Protein AF-A0A2V5PJ89-F1 (afdb_monomer_lite)

Secondary structure (DSSP, 8-state):
-HHHHHHHHHHHHHHHHHHHHHHHHHHHHHHHHHHHHHHHHHHHTHHHHHHHHHHHHHHHHHHHHHHH--HHHHHHHHHHHHHHHHHHHH----SHHHHHHHHHHHHHHHHHHHHHHHHHHHHHH-TTGGGGGGG-HHHHHHHHHHHHHHHHHHHHHHHHHHHHHHHHHHHHHHHHHHHHHHHHHHHHHHHHHHHHHHHHIIIIIHHHHHHHHHHHHHHHHHHHHHHHHHHHHHHHHHHHHHHHHHHHHHHHHHTTSPTTSHHHHHHHHHHHHHHHHHHHHHHHHHHHSPPPP------HHHHHHHHHHHHHHHHTT-

Foldseek 3Di:
DVVVVVVVVVVVVVLVVVVVVVLVVLVVVVVVVLVVLVVVVVVVLCLLVVQLVLLVLLVVLLVCCLQVVPPVSVVVNVVSVVVVVVVLVPDDDDDPQLVVLSVVLVVLVVQLVVLSVVSVVVCVVDVPPNPCLPPDPSSVSNVVSSVVSNVSSVSSSVVSVVVSVVVSVVVVVVSVVVSVVVVVVSVVVVVVSVVVVVCCCVPPVVVVVVVVVVVVVVVVVVVVLLVQLVVLVVVLVVLLVVLVVVLVVLVVVLVVDDPPDPSNVVSVVSNVVSVVVNVVSVVSNCVSDVDDDDDDDDDVVVVVVVVCVVCVVVVVVD

pLDDT: mean 82.09, std 9.62, range [45.16, 93.94]

Radius of gyration: 59.46 Å; chains: 1; bounding box: 114×45×155 Å

Sequence (318 aa):
MKFRLVAFVLAIVTMVALIAWTAHSSWQHTDELQKKLTKVQLESFGIANHLQQTLLEMNNDVLRFGVYHDINAWAHFGATRTNLDRWIDEQRLTTEKERRILDQINTNYDFYMEAAHQLQDQFRTNAQATLDLVKFDPFEKFEKQSQRILSLGFQLADAHRESMDSFLAGSKRSLNYLRVLSLTSLALLLLASGGLAAVVYRELIAPLRVKLVESQALVERQEKLASLGLLAAGVAHEIRNPLTAIKAWLFIQQKHLQPGTPEWEDADIIASEISRLERIVRDVLVFARPSEPRLVTVAVGDSLREVQTLMAPQLEKA

Structure (mmCIF, N/CA/C/O backbone):
data_AF-A0A2V5PJ89-F1
#
_entry.id   AF-A0A2V5PJ89-F1
#
loop_
_atom_site.group_PDB
_atom_site.id
_atom_site.type_symbol
_atom_site.label_atom_id
_atom_site.label_alt_id
_atom_site.label_comp_id
_atom_site.label_asym_id
_atom_site.label_entity_id
_atom_site.label_seq_id
_atom_site.pdbx_PDB_ins_code
_atom_site.Cartn_x
_atom_site.Cartn_y
_atom_site.Cartn_z
_atom_site.occupancy
_atom_site.B_iso_or_equiv
_atom_site.auth_seq_id
_atom_site.auth_comp_id
_atom_site.auth_asym_id
_atom_site.auth_atom_id
_atom_site.pdbx_PDB_model_num
ATOM 1 N N . MET A 1 1 ? -26.292 -9.154 25.077 1.00 52.78 1 MET A N 1
ATOM 2 C CA . MET A 1 1 ? -25.061 -8.321 25.096 1.00 52.78 1 MET A CA 1
ATOM 3 C C . MET A 1 1 ? -23.804 -9.037 24.588 1.00 52.78 1 MET A C 1
ATOM 5 O O . MET A 1 1 ? -23.108 -8.432 23.784 1.00 52.78 1 MET A O 1
ATOM 9 N N . LYS A 1 2 ? -23.517 -10.298 24.967 1.00 56.16 2 LYS A N 1
ATOM 10 C CA . LYS A 1 2 ? -22.297 -11.033 24.546 1.00 56.16 2 LYS A CA 1
ATOM 11 C C . LYS A 1 2 ? -22.065 -11.083 23.022 1.00 56.16 2 LYS A C 1
ATOM 13 O O . LYS A 1 2 ? -20.943 -10.884 22.578 1.00 56.16 2 LYS A O 1
ATOM 18 N N . PHE A 1 3 ? -23.125 -11.229 22.223 1.00 70.38 3 PHE A N 1
ATOM 19 C CA . PHE A 1 3 ? -23.026 -11.287 20.755 1.00 70.38 3 PHE A CA 1
ATOM 20 C C . PHE A 1 3 ? -22.530 -9.983 20.105 1.00 70.38 3 PHE A C 1
ATOM 22 O O . PHE A 1 3 ? -21.784 -10.028 19.136 1.00 70.38 3 PHE A O 1
ATOM 29 N N . ARG A 1 4 ? -22.892 -8.814 20.658 1.00 64.06 4 ARG A N 1
ATOM 30 C CA . ARG A 1 4 ? -22.469 -7.504 20.125 1.00 64.06 4 ARG A CA 1
ATOM 31 C C . ARG A 1 4 ? -20.986 -7.231 20.376 1.00 64.06 4 ARG A C 1
ATOM 33 O O . ARG A 1 4 ? -20.319 -6.689 19.507 1.00 64.06 4 ARG A O 1
ATOM 40 N N . LEU A 1 5 ? -20.476 -7.639 21.540 1.00 62.75 5 LEU A N 1
ATOM 41 C CA . LEU A 1 5 ? -19.056 -7.511 21.876 1.00 62.75 5 LEU A CA 1
ATOM 42 C C . LEU A 1 5 ? -18.203 -8.447 21.009 1.00 62.75 5 LEU A C 1
ATOM 44 O O . LEU A 1 5 ? -17.195 -8.022 20.460 1.00 62.75 5 LEU A O 1
ATOM 48 N N . VAL A 1 6 ? -18.647 -9.698 20.834 1.00 70.06 6 VAL A N 1
ATOM 49 C CA . VAL A 1 6 ? -17.982 -10.664 19.948 1.00 70.06 6 VAL A CA 1
ATOM 50 C C . VAL A 1 6 ? -17.988 -10.162 18.505 1.00 70.06 6 VAL A C 1
ATOM 52 O O . VAL A 1 6 ? -16.941 -10.170 17.874 1.00 70.06 6 VAL A O 1
ATOM 55 N N . ALA A 1 7 ? -19.116 -9.644 18.007 1.00 66.25 7 ALA A N 1
ATOM 56 C CA . ALA A 1 7 ? -19.195 -9.059 16.667 1.00 66.25 7 ALA A CA 1
ATOM 57 C C . ALA A 1 7 ? -18.257 -7.852 16.491 1.00 66.25 7 ALA A C 1
ATOM 59 O O . ALA A 1 7 ? -17.629 -7.716 15.447 1.00 66.25 7 ALA A O 1
ATOM 60 N N . PHE A 1 8 ? -18.116 -7.006 17.515 1.00 72.06 8 PHE A N 1
ATOM 61 C CA . PHE A 1 8 ? -17.215 -5.854 17.479 1.00 72.06 8 PHE A CA 1
ATOM 62 C C . PHE A 1 8 ? -15.735 -6.263 17.471 1.00 72.06 8 PHE A C 1
ATOM 64 O O . PHE A 1 8 ? -14.955 -5.755 16.671 1.00 72.06 8 PHE A O 1
ATOM 71 N N . VAL A 1 9 ? -15.347 -7.228 18.310 1.00 70.75 9 VAL A N 1
ATOM 72 C CA . VAL A 1 9 ? -13.980 -7.774 18.316 1.00 70.75 9 VAL A CA 1
ATOM 73 C C . VAL A 1 9 ? -13.676 -8.479 16.994 1.00 70.75 9 VAL A C 1
ATOM 75 O O . VAL A 1 9 ? -12.612 -8.264 16.420 1.00 70.75 9 VAL A O 1
ATOM 78 N N . LEU A 1 10 ? -14.624 -9.256 16.463 1.00 75.00 10 LEU A N 1
ATOM 79 C CA . LEU A 1 10 ? -14.492 -9.905 15.159 1.00 75.00 10 LEU A CA 1
ATOM 80 C C . LEU A 1 10 ? -14.335 -8.869 14.034 1.00 75.00 10 LEU A C 1
ATOM 82 O O . LEU A 1 10 ? -13.516 -9.068 13.141 1.00 75.00 10 LEU A O 1
ATOM 86 N N . ALA A 1 11 ? -15.059 -7.746 14.097 1.00 73.94 11 ALA A N 1
ATOM 87 C CA . ALA A 1 11 ? -14.939 -6.642 13.144 1.00 73.94 11 ALA A CA 1
ATOM 88 C C . ALA A 1 11 ? -13.553 -5.977 13.194 1.00 73.94 11 ALA A C 1
ATOM 90 O O . ALA A 1 11 ? -12.967 -5.695 12.153 1.00 73.94 11 ALA A O 1
ATOM 91 N N . ILE A 1 12 ? -12.979 -5.784 14.386 1.00 74.31 12 ILE A N 1
ATOM 92 C CA . ILE A 1 12 ? -11.619 -5.242 14.523 1.00 74.31 12 ILE A CA 1
ATOM 93 C C . ILE A 1 12 ? -10.584 -6.233 13.985 1.00 74.31 12 ILE A C 1
ATOM 95 O O . ILE A 1 12 ? -9.709 -5.843 13.218 1.00 74.31 12 ILE A O 1
ATOM 99 N N . VAL A 1 13 ? -10.685 -7.516 14.343 1.00 76.62 13 VAL A N 1
ATOM 100 C CA . VAL A 1 13 ? -9.741 -8.549 13.882 1.00 76.62 13 VAL A CA 1
ATOM 101 C C . VAL A 1 13 ? -9.804 -8.713 12.365 1.00 76.62 13 VAL A C 1
ATOM 103 O O . VAL A 1 13 ? -8.765 -8.767 11.712 1.00 76.62 13 VAL A O 1
ATOM 106 N N . THR A 1 14 ? -11.007 -8.736 11.787 1.00 76.94 14 THR A N 1
ATOM 107 C CA . THR A 1 14 ? -11.183 -8.794 10.327 1.00 76.94 14 THR A CA 1
ATOM 108 C C . THR A 1 14 ? -10.656 -7.539 9.646 1.00 76.94 14 THR A C 1
ATOM 110 O O . THR A 1 14 ? -9.991 -7.661 8.622 1.00 76.94 14 THR A O 1
ATOM 113 N N . MET A 1 15 ? -10.853 -6.355 10.231 1.00 76.25 15 MET A N 1
ATOM 114 C CA . MET A 1 15 ? -10.282 -5.113 9.712 1.00 76.25 15 MET A CA 1
ATOM 115 C C . MET A 1 15 ? -8.750 -5.132 9.741 1.00 76.25 15 MET A C 1
ATOM 117 O O . MET A 1 15 ? -8.124 -4.824 8.733 1.00 76.25 15 MET A O 1
ATOM 121 N N . VAL A 1 16 ? -8.132 -5.573 10.842 1.00 76.94 16 VAL A N 1
ATOM 122 C CA . VAL A 1 16 ? -6.669 -5.726 10.949 1.00 76.94 16 VAL A CA 1
ATOM 123 C C . VAL A 1 16 ? -6.138 -6.763 9.953 1.00 76.94 16 VAL A C 1
ATOM 125 O O . VAL A 1 16 ? -5.108 -6.533 9.320 1.00 76.94 16 VAL A O 1
ATOM 128 N N . ALA A 1 17 ? -6.848 -7.875 9.753 1.00 76.50 17 ALA A N 1
ATOM 129 C CA . ALA A 1 17 ? -6.477 -8.893 8.773 1.00 76.50 17 ALA A CA 1
ATOM 130 C C . ALA A 1 17 ? -6.575 -8.371 7.328 1.00 76.50 17 ALA A C 1
ATOM 132 O O . ALA A 1 17 ? -5.661 -8.590 6.536 1.00 76.50 17 ALA A O 1
ATOM 133 N N . LEU A 1 18 ? -7.633 -7.624 6.996 1.00 79.25 18 LEU A N 1
ATOM 134 C CA . LEU A 1 18 ? -7.792 -6.941 5.705 1.00 79.25 18 LEU A CA 1
ATOM 135 C C . LEU A 1 18 ? -6.692 -5.897 5.473 1.00 79.25 18 LEU A C 1
ATOM 137 O O . LEU A 1 18 ? -6.182 -5.773 4.361 1.00 79.25 18 LEU A O 1
ATOM 141 N N . ILE A 1 19 ? -6.284 -5.181 6.520 1.00 74.94 19 ILE A N 1
ATOM 142 C CA . ILE A 1 19 ? -5.183 -4.209 6.490 1.00 74.94 19 ILE A CA 1
ATOM 143 C C . ILE A 1 19 ? -3.850 -4.898 6.196 1.00 74.94 19 ILE A C 1
ATOM 145 O O . ILE A 1 19 ? -3.118 -4.484 5.298 1.00 74.94 19 ILE A O 1
ATOM 149 N N . ALA A 1 20 ? -3.548 -5.980 6.912 1.00 74.44 20 ALA A N 1
ATOM 150 C CA . ALA A 1 20 ? -2.338 -6.759 6.682 1.00 74.44 20 ALA A CA 1
ATOM 151 C C . ALA A 1 20 ? -2.326 -7.371 5.271 1.00 74.44 20 ALA A C 1
ATOM 153 O O . ALA A 1 20 ? -1.307 -7.321 4.583 1.00 74.44 20 ALA A O 1
ATOM 154 N N . TRP A 1 21 ? -3.474 -7.876 4.810 1.00 81.69 21 TRP A N 1
ATOM 155 C CA . TRP A 1 21 ? -3.633 -8.436 3.470 1.00 81.69 21 TRP A CA 1
ATOM 156 C C . TRP A 1 21 ? -3.427 -7.385 2.380 1.00 81.69 21 TRP A C 1
ATOM 158 O O . TRP A 1 21 ? -2.671 -7.618 1.443 1.00 81.69 21 TRP A O 1
ATOM 168 N N . THR A 1 22 ? -4.074 -6.223 2.482 1.00 78.62 22 THR A N 1
ATOM 169 C CA . THR A 1 22 ? -3.958 -5.145 1.482 1.00 78.62 22 THR A CA 1
ATOM 170 C C . THR A 1 22 ? -2.547 -4.570 1.429 1.00 78.62 22 THR A C 1
ATOM 172 O O . THR A 1 22 ? -2.018 -4.367 0.336 1.00 78.62 22 THR A O 1
ATOM 175 N N . ALA A 1 23 ? -1.892 -4.394 2.579 1.00 73.69 23 ALA A N 1
ATOM 176 C CA . ALA A 1 23 ? -0.491 -3.992 2.634 1.00 73.69 23 ALA A CA 1
ATOM 177 C C . ALA A 1 23 ? 0.428 -5.029 1.964 1.00 73.69 23 ALA A C 1
ATOM 179 O O . ALA A 1 23 ? 1.283 -4.662 1.158 1.00 73.69 23 ALA A O 1
ATOM 180 N N . HIS A 1 24 ? 0.223 -6.320 2.244 1.00 77.25 24 HIS A N 1
ATOM 181 C CA . HIS A 1 24 ? 1.019 -7.399 1.658 1.00 77.25 24 HIS A CA 1
ATOM 182 C C . HIS A 1 24 ? 0.777 -7.559 0.147 1.00 77.25 24 HIS A C 1
ATOM 184 O O . HIS A 1 24 ? 1.724 -7.643 -0.632 1.00 77.25 24 HIS A O 1
ATOM 190 N N . SER A 1 25 ? -0.485 -7.532 -0.281 1.00 76.81 25 SER A N 1
ATOM 191 C CA . SER A 1 25 ? -0.892 -7.632 -1.687 1.00 76.81 25 SER A CA 1
ATOM 192 C C . SER A 1 25 ? -0.385 -6.444 -2.511 1.00 76.81 25 SER A C 1
ATOM 194 O O . SER A 1 25 ? 0.128 -6.633 -3.613 1.00 76.81 25 SER A O 1
ATOM 196 N N . SER A 1 26 ? -0.426 -5.227 -1.956 1.00 73.38 26 SER A N 1
ATOM 197 C CA . SER A 1 26 ? 0.155 -4.039 -2.591 1.00 73.38 26 SER A CA 1
ATOM 198 C C . SER A 1 26 ? 1.657 -4.206 -2.853 1.00 73.38 26 SER A C 1
ATOM 200 O O . SER A 1 26 ? 2.141 -3.855 -3.932 1.00 73.38 26 SER A O 1
ATOM 202 N N . TRP A 1 27 ? 2.402 -4.794 -1.911 1.00 72.88 27 TRP A N 1
ATOM 203 C CA . TRP A 1 27 ? 3.837 -5.047 -2.091 1.00 72.88 27 TRP A CA 1
ATOM 204 C C . TRP A 1 27 ? 4.110 -6.085 -3.183 1.00 72.88 27 TRP A C 1
ATOM 206 O O . TRP A 1 27 ? 5.013 -5.886 -3.991 1.00 72.88 27 TRP A O 1
ATOM 216 N N . GLN A 1 28 ? 3.320 -7.158 -3.253 1.00 75.00 28 GLN A N 1
ATOM 217 C CA . GLN A 1 28 ? 3.501 -8.185 -4.282 1.00 75.00 28 GLN A CA 1
ATOM 218 C C . GLN A 1 28 ? 3.190 -7.663 -5.692 1.00 75.00 28 GLN A C 1
ATOM 220 O O . GLN A 1 28 ? 3.993 -7.848 -6.605 1.00 75.00 28 GLN A O 1
ATOM 225 N N . HIS A 1 29 ? 2.070 -6.957 -5.875 1.00 72.69 29 HIS A N 1
ATOM 226 C CA . HIS A 1 29 ? 1.687 -6.443 -7.194 1.00 72.69 29 HIS A CA 1
ATOM 227 C C . HIS A 1 29 ? 2.643 -5.365 -7.716 1.00 72.69 29 HIS A C 1
ATOM 229 O O . HIS A 1 29 ? 2.915 -5.316 -8.914 1.00 72.69 29 HIS A O 1
ATOM 235 N N . THR A 1 30 ? 3.177 -4.514 -6.836 1.00 71.06 30 THR A N 1
ATOM 236 C CA . THR A 1 30 ? 4.146 -3.480 -7.233 1.00 71.06 30 THR A CA 1
ATOM 237 C C . THR A 1 30 ? 5.491 -4.074 -7.649 1.00 71.06 30 THR A C 1
ATOM 239 O O . THR A 1 30 ? 6.049 -3.638 -8.656 1.00 71.06 30 THR A O 1
ATOM 242 N N . ASP A 1 31 ? 5.981 -5.097 -6.946 1.00 70.88 31 ASP A N 1
ATOM 243 C CA . ASP A 1 31 ? 7.229 -5.783 -7.301 1.00 70.88 31 ASP A CA 1
ATOM 244 C C . ASP A 1 31 ? 7.095 -6.573 -8.614 1.00 70.88 31 ASP A C 1
ATOM 246 O O . ASP A 1 31 ? 7.980 -6.542 -9.471 1.00 70.88 31 ASP A O 1
ATOM 250 N N . GLU A 1 32 ? 5.950 -7.225 -8.828 1.00 76.75 32 GLU A N 1
ATOM 251 C CA . GLU A 1 32 ? 5.673 -7.947 -10.070 1.00 76.75 32 GLU A CA 1
ATOM 252 C C . GLU A 1 32 ? 5.551 -6.999 -11.274 1.00 76.75 32 GLU A C 1
ATOM 254 O O . GLU A 1 32 ? 6.124 -7.265 -12.334 1.00 76.75 32 GLU A O 1
ATOM 259 N N . LEU A 1 33 ? 4.859 -5.865 -11.114 1.00 74.31 33 LEU A N 1
ATOM 260 C CA . LEU A 1 33 ? 4.780 -4.825 -12.143 1.00 74.31 33 LEU A CA 1
ATOM 261 C C . LEU A 1 33 ? 6.161 -4.253 -12.457 1.00 74.31 33 LEU A C 1
ATOM 263 O O . LEU A 1 33 ? 6.506 -4.118 -13.629 1.00 74.31 33 LEU A O 1
ATOM 267 N N . GLN A 1 34 ? 6.972 -3.975 -11.433 1.00 72.88 34 GLN A N 1
ATOM 268 C CA . GLN A 1 34 ? 8.334 -3.485 -11.616 1.00 72.88 34 GLN A CA 1
ATOM 269 C C . GLN A 1 34 ? 9.190 -4.496 -12.390 1.00 72.88 34 GLN A C 1
ATOM 271 O O . GLN A 1 34 ? 9.876 -4.113 -13.335 1.00 72.88 34 GLN A O 1
ATOM 276 N N . LYS A 1 35 ? 9.102 -5.788 -12.057 1.00 75.06 35 LYS A N 1
ATOM 277 C CA . LYS A 1 35 ? 9.804 -6.860 -12.780 1.00 75.06 35 LYS A CA 1
ATOM 278 C C . LYS A 1 35 ? 9.345 -6.986 -14.232 1.00 75.06 35 LYS A C 1
ATOM 280 O O . LYS A 1 35 ? 10.187 -7.127 -15.115 1.00 75.06 35 LYS A O 1
ATOM 285 N N . LYS A 1 36 ? 8.036 -6.911 -14.499 1.00 74.19 36 LYS A N 1
ATOM 286 C CA . LYS A 1 36 ? 7.489 -6.946 -15.869 1.00 74.19 36 LYS A CA 1
ATOM 287 C C . LYS A 1 36 ? 7.946 -5.740 -16.690 1.00 74.19 36 LYS A C 1
ATOM 289 O O . LYS A 1 36 ? 8.369 -5.928 -17.825 1.00 74.19 36 LYS A O 1
ATOM 294 N N . LEU A 1 37 ? 7.940 -4.544 -16.098 1.00 71.06 37 LEU A N 1
ATOM 295 C CA . LEU A 1 37 ? 8.469 -3.324 -16.713 1.00 71.06 37 LEU A CA 1
ATOM 296 C C . LEU A 1 37 ? 9.948 -3.476 -17.075 1.00 71.06 37 LEU A C 1
ATOM 298 O O . LEU A 1 37 ? 10.307 -3.215 -18.214 1.00 71.06 37 LEU A O 1
ATOM 302 N N . THR A 1 38 ? 10.783 -3.973 -16.156 1.00 68.50 38 THR A N 1
ATOM 303 C CA . THR A 1 38 ? 12.214 -4.203 -16.421 1.00 68.50 38 THR A CA 1
ATOM 304 C C . THR A 1 38 ? 12.458 -5.299 -17.463 1.00 68.50 38 THR A C 1
ATOM 306 O O . THR A 1 38 ? 13.411 -5.210 -18.231 1.00 68.50 38 THR A O 1
ATOM 309 N N . LYS A 1 39 ? 11.597 -6.322 -17.536 1.00 68.44 39 LYS A N 1
ATOM 310 C CA . LYS A 1 39 ? 11.711 -7.391 -18.540 1.00 68.44 39 LYS A CA 1
ATOM 311 C C . LYS A 1 39 ? 11.394 -6.897 -19.955 1.00 68.44 39 LYS A C 1
ATOM 313 O O . LYS A 1 39 ? 12.198 -7.121 -20.851 1.00 68.44 39 LYS A O 1
ATOM 318 N N . VAL A 1 40 ? 10.270 -6.199 -20.143 1.00 61.06 40 VAL A N 1
ATOM 319 C CA . VAL A 1 40 ? 9.892 -5.588 -21.438 1.00 61.06 40 VAL A CA 1
ATOM 320 C C . VAL A 1 40 ? 10.970 -4.602 -21.920 1.00 61.06 40 VAL A C 1
ATOM 322 O O . VAL A 1 40 ? 11.188 -4.423 -23.113 1.00 61.06 40 VAL A O 1
ATOM 325 N N . GLN A 1 41 ? 11.714 -4.017 -20.984 1.00 56.41 41 GLN A N 1
ATOM 326 C CA . GLN A 1 41 ? 12.833 -3.114 -21.236 1.00 56.41 41 GLN A CA 1
ATOM 327 C C . GLN A 1 41 ? 14.074 -3.772 -21.857 1.00 56.41 41 GLN A C 1
ATOM 329 O O . GLN A 1 41 ? 14.762 -3.136 -22.650 1.00 56.41 41 GLN A O 1
ATOM 334 N N . LEU A 1 42 ? 14.387 -5.027 -21.501 1.00 60.16 42 LEU A N 1
ATOM 335 C CA . LEU A 1 42 ? 15.500 -5.752 -22.132 1.00 60.16 42 LEU A CA 1
ATOM 336 C C . LEU A 1 42 ? 15.208 -6.028 -23.611 1.00 60.16 42 LEU A C 1
ATOM 338 O O . LEU A 1 42 ? 16.127 -6.050 -24.424 1.00 60.16 42 LEU A O 1
ATOM 342 N N . GLU A 1 43 ? 13.934 -6.206 -23.953 1.00 58.53 43 GLU A N 1
ATOM 343 C CA . GLU A 1 43 ? 13.492 -6.451 -25.326 1.00 58.53 43 GLU A CA 1
ATOM 344 C C . GLU A 1 43 ? 13.537 -5.166 -26.178 1.00 58.53 43 GLU A C 1
ATOM 346 O O . GLU A 1 43 ? 13.884 -5.233 -27.356 1.00 58.53 43 GLU A O 1
ATOM 351 N N . SER A 1 44 ? 13.302 -3.978 -25.596 1.00 57.97 44 SER A N 1
ATOM 352 C CA . SER A 1 44 ? 13.364 -2.699 -26.333 1.00 57.97 44 SER A CA 1
ATOM 353 C C . SER A 1 44 ? 14.791 -2.250 -26.685 1.00 57.97 44 SER A C 1
ATOM 355 O O . SER A 1 44 ? 14.992 -1.512 -27.650 1.00 57.97 44 SER A O 1
ATOM 357 N N . PHE A 1 45 ? 15.806 -2.755 -25.973 1.00 64.50 45 PHE A N 1
ATOM 358 C CA . PHE A 1 45 ? 17.224 -2.528 -26.292 1.00 64.50 45 PHE A CA 1
ATOM 359 C C . PHE A 1 45 ? 17.653 -3.172 -27.625 1.00 64.50 45 PHE A C 1
ATOM 361 O O . PHE A 1 45 ? 18.727 -2.874 -28.151 1.00 64.50 45 PHE A O 1
ATOM 368 N N . GLY A 1 46 ? 16.802 -4.031 -28.200 1.00 71.25 46 GLY A N 1
ATOM 369 C CA . GLY A 1 46 ? 17.039 -4.677 -29.484 1.00 71.25 46 GLY A CA 1
ATOM 370 C C . GLY A 1 46 ? 17.126 -3.707 -30.663 1.00 71.25 46 GLY A C 1
ATOM 371 O O . GLY A 1 46 ? 17.775 -4.046 -31.643 1.00 71.25 46 GLY A O 1
ATOM 372 N N . ILE A 1 47 ? 16.547 -2.501 -30.575 1.00 78.75 47 ILE A N 1
ATOM 373 C CA . ILE A 1 47 ? 16.414 -1.606 -31.735 1.00 78.75 47 ILE A CA 1
ATOM 374 C C . ILE A 1 47 ? 17.776 -1.111 -32.234 1.00 78.75 47 ILE A C 1
ATOM 376 O O . ILE A 1 47 ? 18.164 -1.357 -33.375 1.00 78.75 47 ILE A O 1
ATOM 380 N N . ALA A 1 48 ? 18.538 -0.446 -31.368 1.00 80.50 48 ALA A N 1
ATOM 381 C CA . ALA A 1 48 ? 19.842 0.083 -31.753 1.00 80.50 48 ALA A CA 1
ATOM 382 C C . ALA A 1 48 ? 20.866 -1.030 -32.012 1.00 80.50 48 ALA A C 1
ATOM 384 O O . ALA A 1 48 ? 21.686 -0.911 -32.920 1.00 80.50 48 ALA A O 1
ATOM 385 N N . ASN A 1 49 ? 20.790 -2.128 -31.255 1.00 84.69 49 ASN A N 1
ATOM 386 C CA . ASN A 1 49 ? 21.679 -3.269 -31.444 1.00 84.69 49 ASN A CA 1
ATOM 387 C C . ASN A 1 49 ? 21.429 -3.961 -32.795 1.00 84.69 49 ASN A C 1
ATOM 389 O O . ASN A 1 49 ? 22.378 -4.294 -33.497 1.00 84.69 49 ASN A O 1
ATOM 393 N N . HIS A 1 50 ? 20.162 -4.115 -33.194 1.00 88.50 50 HIS A N 1
ATOM 394 C CA . HIS A 1 50 ? 19.797 -4.667 -34.497 1.00 88.50 50 HIS A CA 1
ATOM 395 C C . HIS A 1 50 ? 20.259 -3.763 -35.642 1.00 88.50 50 HIS A C 1
ATOM 397 O O . HIS A 1 50 ? 20.872 -4.256 -36.586 1.00 88.50 50 HIS A O 1
ATOM 403 N N . LEU A 1 51 ? 20.050 -2.446 -35.537 1.00 87.75 51 LEU A N 1
ATOM 404 C CA . LEU A 1 51 ? 20.541 -1.481 -36.525 1.00 87.75 51 LEU A CA 1
ATOM 405 C C . LEU A 1 51 ? 22.067 -1.570 -36.687 1.00 87.75 51 LEU A C 1
ATOM 407 O O . LEU A 1 51 ? 22.565 -1.677 -37.804 1.00 87.75 51 LEU A O 1
ATOM 411 N N . GLN A 1 52 ? 22.815 -1.559 -35.580 1.00 89.19 52 GLN A N 1
ATOM 412 C CA . GLN A 1 52 ? 24.278 -1.641 -35.601 1.00 89.19 52 GLN A CA 1
ATOM 413 C C . GLN A 1 52 ? 24.772 -2.961 -36.191 1.00 89.19 52 GLN A C 1
ATOM 415 O O . GLN A 1 52 ? 25.662 -2.954 -37.039 1.00 89.19 52 GLN A O 1
ATOM 420 N N . GLN A 1 53 ? 24.186 -4.085 -35.773 1.00 91.75 53 GLN A N 1
ATOM 421 C CA . GLN A 1 53 ? 24.548 -5.399 -36.291 1.00 91.75 53 GLN A CA 1
ATOM 422 C C . GLN A 1 53 ? 24.280 -5.485 -37.798 1.00 91.75 53 GLN A C 1
ATOM 424 O O . GLN A 1 53 ? 25.164 -5.884 -38.551 1.00 91.75 53 GLN A O 1
ATOM 429 N N . THR A 1 54 ? 23.109 -5.027 -38.243 1.00 91.94 54 THR A N 1
ATOM 430 C CA . THR A 1 54 ? 22.726 -5.041 -39.660 1.00 91.94 54 THR A CA 1
ATOM 431 C C . THR A 1 54 ? 23.656 -4.158 -40.497 1.00 91.94 54 THR A C 1
ATOM 433 O O . THR A 1 54 ? 24.087 -4.557 -41.574 1.00 91.94 54 THR A O 1
ATOM 436 N N . LEU A 1 55 ? 24.049 -2.984 -39.991 1.00 90.88 55 LEU A N 1
ATOM 437 C CA . LEU A 1 55 ? 25.013 -2.108 -40.666 1.00 90.88 55 LEU A CA 1
ATOM 438 C C . LEU A 1 55 ? 26.416 -2.718 -40.746 1.00 90.88 55 LEU A C 1
ATOM 440 O O . LEU A 1 55 ? 27.082 -2.572 -41.768 1.00 90.88 55 LEU A O 1
ATOM 444 N N . LEU A 1 56 ? 26.875 -3.401 -39.694 1.00 92.06 56 LEU A N 1
ATOM 445 C CA . LEU A 1 56 ? 28.160 -4.104 -39.704 1.00 92.06 56 LEU A CA 1
ATOM 446 C C . LEU A 1 56 ? 28.158 -5.267 -40.702 1.00 92.06 56 LEU A C 1
ATOM 448 O O . LEU A 1 56 ? 29.144 -5.454 -41.416 1.00 92.06 56 LEU A O 1
ATOM 452 N N . GLU A 1 57 ? 27.055 -6.012 -40.781 1.00 93.94 57 GLU A N 1
ATOM 453 C CA . GLU A 1 57 ? 26.848 -7.071 -41.774 1.00 93.94 57 GLU A CA 1
ATOM 454 C C . GLU A 1 57 ? 26.887 -6.496 -43.198 1.00 93.94 57 GLU A C 1
ATOM 456 O O . GLU A 1 57 ? 27.686 -6.946 -44.019 1.00 93.94 57 GLU A O 1
ATOM 461 N N . MET A 1 58 ? 26.137 -5.422 -43.460 1.00 92.50 58 MET A N 1
ATOM 462 C CA . MET A 1 58 ? 26.146 -4.728 -44.752 1.00 92.50 58 MET A CA 1
ATOM 463 C C . MET A 1 58 ? 27.532 -4.178 -45.117 1.00 92.50 58 MET A C 1
ATOM 465 O O . MET A 1 58 ? 27.968 -4.293 -46.262 1.00 92.50 58 MET A O 1
ATOM 469 N N . ASN A 1 59 ? 28.258 -3.607 -44.153 1.00 91.81 59 ASN A N 1
ATOM 470 C CA . ASN A 1 59 ? 29.619 -3.116 -44.358 1.00 91.81 59 ASN A CA 1
ATOM 471 C C . ASN A 1 59 ? 30.573 -4.253 -44.761 1.00 91.81 59 ASN A C 1
ATOM 473 O O . ASN A 1 59 ? 31.373 -4.105 -45.685 1.00 91.81 59 ASN A O 1
ATOM 477 N N . ASN A 1 60 ? 30.456 -5.407 -44.101 1.00 92.31 60 ASN A N 1
ATOM 478 C CA . ASN A 1 60 ? 31.233 -6.598 -44.428 1.00 92.31 60 ASN A CA 1
ATOM 479 C C . ASN A 1 60 ? 30.909 -7.115 -45.839 1.00 92.31 60 ASN A C 1
ATOM 481 O O . ASN A 1 60 ? 31.821 -7.453 -46.588 1.00 92.31 60 ASN A O 1
ATOM 485 N N . ASP A 1 61 ? 29.642 -7.108 -46.249 1.00 91.88 61 ASP A N 1
ATOM 486 C CA . ASP A 1 61 ? 29.248 -7.539 -47.594 1.00 91.88 61 ASP A CA 1
ATOM 487 C C . ASP A 1 61 ? 29.839 -6.653 -48.700 1.00 91.88 61 ASP A C 1
ATOM 489 O O . ASP A 1 61 ? 30.368 -7.168 -49.690 1.00 91.88 61 ASP A O 1
ATOM 493 N N . VAL A 1 62 ? 29.822 -5.327 -48.514 1.00 87.88 62 VAL A N 1
ATOM 494 C CA . VAL A 1 62 ? 30.446 -4.378 -49.454 1.00 87.88 62 VAL A CA 1
ATOM 495 C C . VAL A 1 62 ? 31.955 -4.619 -49.542 1.00 87.88 62 VAL A C 1
ATOM 497 O O . VAL A 1 62 ? 32.515 -4.649 -50.639 1.00 87.88 62 VAL A O 1
ATOM 500 N N . LEU A 1 63 ? 32.614 -4.857 -48.403 1.00 86.06 63 LEU A N 1
ATOM 501 C CA . LEU A 1 63 ? 34.040 -5.185 -48.353 1.00 86.06 63 LEU A CA 1
ATOM 502 C C . LEU A 1 63 ? 34.354 -6.510 -49.055 1.00 86.06 63 LEU A C 1
ATOM 504 O O . LEU A 1 63 ? 35.293 -6.577 -49.846 1.00 86.06 63 LEU A O 1
ATOM 508 N N . ARG A 1 64 ? 33.575 -7.568 -48.805 1.00 86.06 64 ARG A N 1
ATOM 509 C CA . ARG A 1 64 ? 33.784 -8.882 -49.434 1.00 86.06 64 ARG A CA 1
ATOM 510 C C . ARG A 1 64 ? 33.567 -8.826 -50.940 1.00 86.06 64 ARG A C 1
ATOM 512 O O . ARG A 1 64 ? 34.344 -9.432 -51.678 1.00 86.06 64 ARG A O 1
ATOM 519 N N . PHE A 1 65 ? 32.582 -8.056 -51.396 1.00 85.25 65 PHE A N 1
ATOM 520 C CA . PHE A 1 65 ? 32.405 -7.770 -52.814 1.00 85.25 65 PHE A CA 1
ATOM 521 C C . PHE A 1 65 ? 33.621 -7.029 -53.392 1.00 85.25 65 PHE A C 1
ATOM 523 O O . PHE A 1 65 ? 34.162 -7.459 -54.406 1.00 85.25 65 PHE A O 1
ATOM 530 N N . GLY A 1 66 ? 34.101 -5.968 -52.737 1.00 78.06 66 GLY A N 1
ATOM 531 C CA . GLY A 1 66 ? 35.223 -5.165 -53.234 1.00 78.06 66 GLY A CA 1
ATOM 532 C C . GLY A 1 66 ? 36.577 -5.885 -53.240 1.00 78.06 66 GLY A C 1
ATOM 533 O O . GLY A 1 66 ? 37.346 -5.734 -54.183 1.00 78.06 66 GLY A O 1
ATOM 534 N N . VAL A 1 67 ? 36.877 -6.688 -52.212 1.00 80.62 67 VAL A N 1
ATOM 535 C CA . VAL A 1 67 ? 38.175 -7.378 -52.064 1.00 80.62 67 VAL A CA 1
ATOM 536 C C . VAL A 1 67 ? 38.202 -8.712 -52.809 1.00 80.62 67 VAL A C 1
ATOM 538 O O . VAL A 1 67 ? 39.180 -9.026 -53.487 1.00 80.62 67 VAL A O 1
ATOM 541 N N . TYR A 1 68 ? 37.137 -9.508 -52.692 1.00 82.50 68 TYR A N 1
ATOM 542 C CA . TYR A 1 68 ? 37.097 -10.883 -53.199 1.00 82.50 68 TYR A CA 1
ATOM 543 C C . TYR A 1 68 ? 36.228 -11.054 -54.451 1.00 82.50 68 TYR A C 1
ATOM 545 O O . TYR A 1 68 ? 36.131 -12.170 -54.955 1.00 82.50 68 TYR A O 1
AT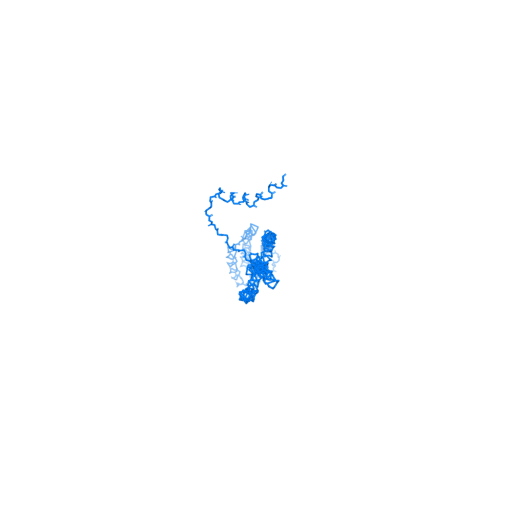OM 553 N N . HIS A 1 69 ? 35.611 -9.981 -54.966 1.00 79.88 69 HIS A N 1
ATOM 554 C CA . HIS A 1 69 ? 34.645 -10.038 -56.075 1.00 79.88 69 HIS A CA 1
ATOM 555 C C . HIS A 1 69 ? 33.490 -11.022 -55.807 1.00 79.88 69 HIS A C 1
ATOM 557 O O . HIS A 1 69 ? 32.959 -11.649 -56.725 1.00 79.88 69 HIS A O 1
ATOM 563 N N . ASP A 1 70 ? 33.095 -11.172 -54.537 1.00 84.31 70 ASP A N 1
ATOM 564 C CA . ASP A 1 70 ? 32.028 -12.085 -54.130 1.00 84.31 70 ASP A CA 1
ATOM 565 C C . ASP A 1 70 ? 30.653 -11.537 -54.541 1.00 84.31 70 ASP A C 1
ATOM 567 O O . ASP A 1 70 ? 30.052 -10.699 -53.867 1.00 84.31 70 ASP A O 1
ATOM 571 N N . ILE A 1 71 ? 30.137 -12.023 -55.671 1.00 83.69 71 ILE A N 1
ATOM 572 C CA . ILE A 1 71 ? 28.831 -11.630 -56.219 1.00 83.69 71 ILE A CA 1
ATOM 573 C C . ILE A 1 71 ? 27.691 -11.983 -55.249 1.00 83.69 71 ILE A C 1
ATOM 575 O O . ILE A 1 71 ? 26.690 -11.264 -55.189 1.00 83.69 71 ILE A O 1
ATOM 579 N N . ASN A 1 72 ? 27.844 -13.052 -54.460 1.00 89.12 72 ASN A N 1
ATOM 580 C CA . ASN A 1 72 ? 26.830 -13.458 -53.491 1.00 89.12 72 ASN A CA 1
ATOM 581 C C . ASN A 1 72 ? 26.766 -12.480 -52.316 1.00 89.12 72 ASN A C 1
ATOM 583 O O . ASN A 1 72 ? 25.672 -12.213 -51.823 1.00 89.12 72 ASN A O 1
ATOM 587 N N . ALA A 1 73 ? 27.900 -11.895 -51.915 1.00 88.12 73 ALA A N 1
ATOM 588 C CA . ALA A 1 73 ? 27.936 -10.854 -50.889 1.00 88.12 73 ALA A CA 1
ATOM 589 C C . ALA A 1 73 ? 27.131 -9.617 -51.318 1.00 88.12 73 ALA A C 1
ATOM 591 O O . ALA A 1 73 ? 26.349 -9.086 -50.536 1.00 88.12 73 ALA A O 1
ATOM 592 N N . TRP A 1 74 ? 27.215 -9.205 -52.588 1.00 88.75 74 TRP A N 1
ATOM 593 C CA . TRP A 1 74 ? 26.408 -8.081 -53.080 1.00 88.75 74 TRP A CA 1
ATOM 594 C C . TRP A 1 74 ? 24.905 -8.394 -53.154 1.00 88.75 74 TRP A C 1
ATOM 596 O O . TRP A 1 74 ? 24.065 -7.541 -52.863 1.00 88.75 74 TRP A O 1
ATOM 606 N N . ALA A 1 75 ? 24.541 -9.624 -53.531 1.00 89.88 75 ALA A N 1
ATOM 607 C CA . ALA A 1 75 ? 23.146 -10.065 -53.497 1.00 89.88 75 ALA A CA 1
ATOM 608 C C . ALA A 1 75 ? 22.600 -10.100 -52.057 1.00 89.88 75 ALA A C 1
ATOM 610 O O . ALA A 1 75 ? 21.469 -9.670 -51.817 1.00 89.88 75 ALA A O 1
ATOM 611 N N . HIS A 1 76 ? 23.420 -10.553 -51.102 1.00 93.31 76 HIS A N 1
ATOM 612 C CA . HIS A 1 76 ? 23.099 -10.540 -49.677 1.00 93.31 76 HIS A CA 1
ATOM 613 C C . HIS A 1 76 ? 22.923 -9.108 -49.154 1.00 93.31 76 HIS A C 1
ATOM 615 O O . HIS A 1 76 ? 21.887 -8.811 -48.567 1.00 93.31 76 HIS A O 1
ATOM 621 N N . PHE A 1 77 ? 23.838 -8.190 -49.4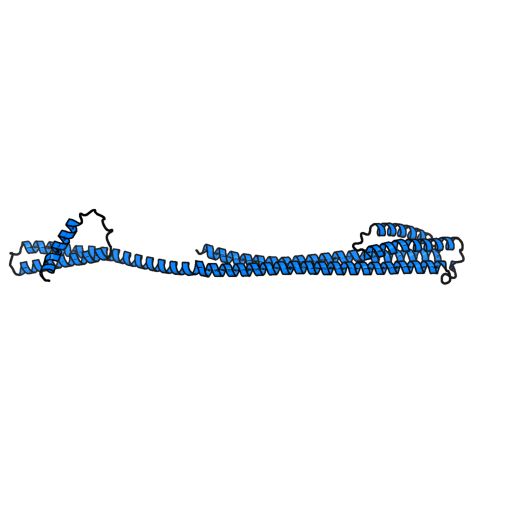83 1.00 92.94 77 PHE A N 1
ATOM 622 C CA . PHE A 1 77 ? 23.720 -6.765 -49.162 1.00 92.94 77 PHE A CA 1
ATOM 623 C C . PHE A 1 77 ? 22.377 -6.174 -49.615 1.00 92.94 77 PHE A C 1
ATOM 625 O O . PHE A 1 77 ? 21.711 -5.482 -48.845 1.00 92.94 77 PHE A O 1
ATOM 632 N N . GLY A 1 78 ? 21.943 -6.481 -50.843 1.00 89.75 78 GLY A N 1
ATOM 633 C CA . GLY A 1 78 ? 20.655 -6.025 -51.370 1.00 89.75 78 GLY A CA 1
ATOM 634 C C . GLY A 1 78 ? 19.454 -6.551 -50.577 1.00 89.75 78 GLY A C 1
ATOM 635 O O . GLY A 1 78 ? 18.536 -5.789 -50.278 1.00 89.75 78 GLY A O 1
ATOM 636 N N . ALA A 1 79 ? 19.470 -7.829 -50.188 1.00 92.06 79 ALA A N 1
ATOM 637 C CA . ALA A 1 79 ? 18.412 -8.417 -49.365 1.00 92.06 79 ALA A CA 1
ATOM 638 C C . ALA A 1 79 ? 18.386 -7.821 -47.945 1.00 92.06 79 ALA A C 1
ATOM 640 O O . ALA A 1 79 ? 17.319 -7.468 -47.435 1.00 92.06 79 ALA A O 1
ATOM 641 N N . THR A 1 80 ? 19.559 -7.659 -47.329 1.00 91.56 80 THR A N 1
ATOM 642 C CA . THR A 1 80 ? 19.729 -7.062 -45.998 1.00 91.56 80 THR A CA 1
ATOM 643 C C . THR A 1 80 ? 19.265 -5.608 -45.981 1.00 91.56 80 THR A C 1
ATOM 645 O O . THR A 1 80 ? 18.529 -5.217 -45.077 1.00 91.56 80 THR A O 1
ATOM 648 N N . ARG A 1 81 ? 19.581 -4.835 -47.028 1.00 90.88 81 ARG A N 1
ATOM 649 C CA . ARG A 1 81 ? 19.077 -3.470 -47.239 1.00 90.88 81 ARG A CA 1
ATOM 650 C C . ARG A 1 81 ? 17.550 -3.418 -47.202 1.00 90.88 81 ARG A C 1
ATOM 652 O O . ARG A 1 81 ? 16.988 -2.657 -46.427 1.00 90.88 81 ARG A O 1
ATOM 659 N N . THR A 1 82 ? 16.871 -4.231 -48.015 1.00 89.88 82 THR A N 1
ATOM 660 C CA . THR A 1 82 ? 15.397 -4.231 -48.083 1.00 89.88 82 THR A CA 1
ATOM 661 C C . THR A 1 82 ? 14.751 -4.606 -46.749 1.00 89.88 82 THR A C 1
ATOM 663 O O . THR A 1 82 ? 13.679 -4.106 -46.413 1.00 89.88 82 THR A O 1
ATOM 666 N N . ASN A 1 83 ? 15.384 -5.495 -45.984 1.00 90.56 83 ASN A N 1
ATOM 667 C CA . ASN A 1 83 ? 14.901 -5.848 -44.654 1.00 90.56 83 ASN A CA 1
ATOM 668 C C . ASN A 1 83 ? 15.110 -4.719 -43.646 1.00 90.56 83 ASN A C 1
ATOM 670 O O . ASN A 1 83 ? 14.202 -4.458 -42.859 1.00 90.56 83 ASN A O 1
ATOM 674 N N . LEU A 1 84 ? 16.259 -4.040 -43.693 1.00 88.31 84 LEU A N 1
ATOM 675 C CA . LEU A 1 84 ? 16.547 -2.912 -42.815 1.00 88.31 84 LEU A CA 1
ATOM 676 C C . LEU A 1 84 ? 15.592 -1.740 -43.065 1.00 88.31 84 LEU A C 1
ATOM 678 O O . LEU A 1 84 ? 15.082 -1.172 -42.109 1.00 88.31 84 LEU A O 1
ATOM 682 N N . ASP A 1 85 ? 15.311 -1.429 -44.328 1.00 85.94 85 ASP A N 1
ATOM 683 C CA . ASP A 1 85 ? 14.402 -0.350 -44.736 1.00 85.94 85 ASP A CA 1
ATOM 684 C C . ASP A 1 85 ? 12.991 -0.562 -44.159 1.00 85.94 85 ASP A C 1
ATOM 686 O O . ASP A 1 85 ? 12.466 0.261 -43.410 1.00 85.94 85 ASP A O 1
ATOM 690 N N . ARG A 1 86 ? 12.439 -1.766 -44.366 1.00 87.50 86 ARG A N 1
ATOM 691 C CA . ARG A 1 86 ? 11.154 -2.169 -43.776 1.00 87.50 86 ARG A CA 1
ATOM 692 C C . ARG A 1 86 ? 11.181 -2.107 -42.250 1.00 87.50 86 ARG A C 1
ATOM 694 O O . ARG A 1 86 ? 10.217 -1.675 -41.626 1.00 87.50 86 ARG A O 1
ATOM 701 N N . TRP A 1 87 ? 12.276 -2.559 -41.644 1.00 87.62 87 TRP A N 1
ATOM 702 C CA . TRP A 1 87 ? 12.418 -2.556 -40.196 1.00 87.62 87 TRP A CA 1
ATOM 703 C C . TRP A 1 87 ? 12.452 -1.133 -39.623 1.00 87.62 87 TRP A C 1
ATOM 705 O O . TRP A 1 87 ? 11.832 -0.910 -38.583 1.00 87.62 87 TRP A O 1
ATOM 715 N N . ILE A 1 88 ? 13.124 -0.183 -40.288 1.00 81.69 88 ILE A N 1
ATOM 716 C CA . ILE A 1 88 ? 13.161 1.240 -39.908 1.00 81.69 88 ILE A CA 1
ATOM 717 C C . ILE A 1 88 ? 11.747 1.837 -39.959 1.00 81.69 88 ILE A C 1
ATOM 719 O O . ILE A 1 88 ? 11.332 2.472 -38.987 1.00 81.69 88 ILE A O 1
ATOM 723 N N . ASP A 1 89 ? 10.990 1.571 -41.027 1.00 81.69 89 ASP A N 1
ATOM 724 C CA . ASP A 1 89 ? 9.618 2.072 -41.215 1.00 81.69 89 ASP A CA 1
ATOM 725 C C . ASP A 1 89 ? 8.626 1.554 -40.159 1.00 81.69 89 ASP A C 1
ATOM 727 O O . ASP A 1 89 ? 7.671 2.237 -39.778 1.00 81.69 89 ASP A O 1
ATOM 731 N N . GLU A 1 90 ? 8.841 0.337 -39.662 1.00 83.81 90 GLU A N 1
ATOM 732 C CA . GLU A 1 90 ? 7.982 -0.290 -38.655 1.00 83.81 90 GLU A CA 1
ATOM 733 C C . GLU A 1 90 ? 8.234 0.237 -37.227 1.00 83.81 90 GLU A C 1
ATOM 735 O O . GLU A 1 90 ? 7.414 0.006 -36.327 1.00 83.81 90 GLU A O 1
ATOM 740 N N . GLN A 1 91 ? 9.328 0.975 -36.987 1.00 79.25 91 GLN A N 1
ATOM 741 C CA . GLN A 1 91 ? 9.662 1.454 -35.645 1.00 79.25 91 GLN A CA 1
ATOM 742 C C . GLN A 1 91 ? 8.739 2.584 -35.179 1.00 79.25 91 GLN A C 1
ATOM 744 O O . GLN A 1 91 ? 8.682 3.678 -35.738 1.00 79.25 91 GLN A O 1
ATOM 749 N N . ARG A 1 92 ? 8.064 2.364 -34.045 1.00 72.44 92 ARG A N 1
ATOM 750 C CA . ARG A 1 92 ? 7.278 3.396 -33.355 1.00 72.44 92 ARG A CA 1
ATOM 751 C C . ARG A 1 92 ? 8.072 4.002 -32.208 1.00 72.44 92 ARG A C 1
ATOM 753 O O . ARG A 1 92 ? 8.032 3.511 -31.082 1.00 72.44 92 ARG A O 1
ATOM 760 N N . LEU A 1 93 ? 8.767 5.098 -32.497 1.00 75.50 93 LEU A N 1
ATOM 761 C CA . LEU A 1 93 ? 9.561 5.819 -31.505 1.00 75.50 93 LEU A CA 1
ATOM 762 C C . LEU A 1 93 ? 8.695 6.702 -30.603 1.00 75.50 93 LEU A C 1
ATOM 764 O O . LEU A 1 93 ? 7.778 7.407 -31.043 1.00 75.50 93 LEU A O 1
ATOM 768 N N . THR A 1 94 ? 9.009 6.664 -29.311 1.00 71.25 94 THR A N 1
ATOM 769 C CA . THR A 1 94 ? 8.162 7.243 -28.261 1.00 71.25 94 THR A CA 1
ATOM 770 C C . THR A 1 94 ? 8.479 8.709 -27.993 1.00 71.25 94 THR A C 1
ATOM 772 O O . THR A 1 94 ? 7.582 9.466 -27.622 1.00 71.25 94 THR A O 1
ATOM 775 N N . THR A 1 95 ? 9.717 9.140 -28.244 1.00 85.56 95 THR A N 1
ATOM 776 C CA . THR A 1 95 ? 10.177 10.502 -27.954 1.00 85.56 95 THR A CA 1
ATOM 777 C C . THR A 1 95 ? 10.608 11.277 -29.190 1.00 85.56 95 THR A C 1
ATOM 779 O O . THR A 1 95 ? 11.071 10.729 -30.187 1.00 85.56 95 THR A O 1
ATOM 782 N N . GLU A 1 96 ? 10.523 12.601 -29.084 1.00 88.44 96 GLU A N 1
ATOM 783 C CA . GLU A 1 96 ? 10.955 13.527 -30.133 1.00 88.44 96 GLU A CA 1
ATOM 784 C C . GLU A 1 96 ? 12.471 13.472 -30.397 1.00 88.44 96 GLU A C 1
ATOM 786 O O . GLU A 1 96 ? 12.934 13.712 -31.508 1.00 88.44 96 GLU A O 1
ATOM 791 N N . LYS A 1 97 ? 13.277 13.138 -29.379 1.00 88.56 97 LYS A N 1
ATOM 792 C CA . LYS A 1 97 ? 14.729 12.969 -29.533 1.00 88.56 97 LYS A CA 1
ATOM 793 C C . LYS A 1 97 ? 15.052 11.730 -30.370 1.00 88.56 97 LYS A C 1
ATOM 795 O O . LYS A 1 97 ? 15.849 11.840 -31.292 1.00 88.56 97 LYS A O 1
ATOM 800 N N . GLU A 1 98 ? 14.409 10.598 -30.085 1.00 88.69 98 GLU A N 1
ATOM 801 C CA . GLU A 1 98 ? 14.576 9.372 -30.872 1.00 88.69 98 GLU A CA 1
ATOM 802 C C . GLU A 1 98 ? 14.134 9.581 -32.324 1.00 88.69 98 GLU A C 1
ATOM 804 O O . GLU A 1 98 ? 14.881 9.222 -33.229 1.00 88.69 98 GLU A O 1
ATOM 809 N N . ARG A 1 99 ? 12.963 10.201 -32.554 1.00 89.06 99 ARG A N 1
ATOM 810 C CA . ARG A 1 99 ? 12.452 10.469 -33.913 1.00 89.06 99 ARG A CA 1
ATOM 811 C C . ARG A 1 99 ? 13.437 11.278 -34.743 1.00 89.06 99 ARG A C 1
ATOM 813 O O . ARG A 1 99 ? 13.802 10.852 -35.828 1.00 89.06 99 ARG A O 1
ATOM 820 N N . ARG A 1 100 ? 13.957 12.378 -34.188 1.00 91.56 100 ARG A N 1
ATOM 821 C CA . ARG A 1 100 ? 14.956 13.207 -34.880 1.00 91.56 100 ARG A CA 1
ATOM 822 C C . ARG A 1 100 ? 16.230 12.439 -35.231 1.00 91.56 100 ARG A C 1
ATOM 824 O O . ARG A 1 100 ? 16.803 12.682 -36.287 1.00 91.56 100 ARG A O 1
ATOM 831 N N . ILE A 1 101 ? 16.691 11.540 -34.359 1.00 91.12 101 ILE A N 1
ATOM 832 C CA . ILE A 1 101 ? 17.876 10.717 -34.642 1.00 91.12 101 ILE A CA 1
ATOM 833 C C . ILE A 1 101 ? 17.557 9.683 -35.727 1.00 91.12 101 ILE A C 1
ATOM 835 O O . ILE A 1 101 ? 18.386 9.468 -36.604 1.00 91.12 101 ILE A O 1
ATOM 839 N N . LEU A 1 102 ? 16.366 9.081 -35.717 1.00 88.38 102 LEU A N 1
ATOM 840 C CA . LEU A 1 102 ? 15.946 8.157 -36.771 1.00 88.38 102 LEU A CA 1
ATOM 841 C C . LEU A 1 102 ? 15.811 8.859 -38.127 1.00 88.38 102 LEU A C 1
ATOM 843 O O . LEU A 1 102 ? 16.299 8.333 -39.120 1.00 88.38 102 LEU A O 1
ATOM 847 N N . ASP A 1 103 ? 15.266 10.075 -38.166 1.00 89.56 103 ASP A N 1
ATOM 848 C CA . ASP A 1 103 ? 15.207 10.891 -39.386 1.00 89.56 103 ASP A CA 1
ATOM 849 C C . ASP A 1 103 ? 16.615 11.203 -39.921 1.00 89.56 103 ASP A C 1
ATOM 851 O O . ASP A 1 103 ? 16.873 11.147 -41.128 1.00 89.56 103 ASP A O 1
ATOM 855 N N . GLN A 1 104 ? 17.565 11.488 -39.019 1.00 91.44 104 GLN A N 1
ATOM 856 C CA . GLN A 1 104 ? 18.975 11.647 -39.376 1.00 91.44 104 GLN A CA 1
ATOM 857 C C . GLN A 1 104 ? 19.576 10.339 -39.891 1.00 91.44 104 GLN A C 1
ATOM 859 O O . GLN A 1 104 ? 20.315 10.379 -40.872 1.00 91.44 104 GLN A O 1
ATOM 864 N N . ILE A 1 105 ? 19.276 9.197 -39.270 1.00 90.31 105 ILE A N 1
ATOM 865 C CA . ILE A 1 105 ? 19.723 7.881 -39.742 1.00 90.31 105 ILE A CA 1
ATOM 866 C C . ILE A 1 105 ? 19.194 7.638 -41.150 1.00 90.31 105 ILE A C 1
ATOM 868 O O . ILE A 1 105 ? 20.001 7.331 -42.016 1.00 90.31 105 ILE A O 1
ATOM 872 N N . ASN A 1 106 ? 17.903 7.862 -41.397 1.00 87.94 106 ASN A N 1
ATOM 873 C CA . ASN A 1 106 ? 17.282 7.656 -42.703 1.00 87.94 106 ASN A CA 1
ATOM 874 C C . ASN A 1 106 ? 17.938 8.537 -43.781 1.00 87.94 106 ASN A C 1
ATOM 876 O O . ASN A 1 106 ? 18.423 8.050 -44.795 1.00 87.94 106 ASN A O 1
ATOM 880 N N . THR A 1 107 ? 18.112 9.829 -43.487 1.00 88.38 107 THR A N 1
ATOM 881 C CA . THR A 1 107 ? 18.781 10.763 -44.409 1.00 88.38 107 THR A CA 1
ATOM 882 C C . THR A 1 107 ? 20.245 10.378 -44.675 1.00 88.38 107 THR A C 1
ATOM 884 O O . THR A 1 107 ? 20.741 10.530 -45.786 1.00 88.38 107 THR A O 1
ATOM 887 N N . ASN A 1 108 ? 20.983 9.909 -43.658 1.00 89.50 108 ASN A N 1
ATOM 888 C CA . ASN A 1 108 ? 22.388 9.514 -43.829 1.00 89.50 108 ASN A CA 1
ATOM 889 C C . ASN A 1 108 ? 22.536 8.127 -44.466 1.00 89.50 108 ASN A C 1
ATOM 891 O O . ASN A 1 108 ? 23.551 7.864 -45.113 1.00 89.50 108 ASN A O 1
ATOM 895 N N . TYR A 1 109 ? 21.529 7.268 -44.317 1.00 89.44 109 TYR A N 1
ATOM 896 C CA . TYR A 1 109 ? 21.455 5.960 -44.950 1.00 89.44 109 TYR A CA 1
ATOM 897 C C . TYR A 1 109 ? 21.453 6.070 -46.471 1.00 89.44 109 TYR A C 1
ATOM 899 O O . TYR A 1 109 ? 22.202 5.343 -47.121 1.00 89.44 109 TYR A O 1
ATOM 907 N N . ASP A 1 110 ? 20.741 7.049 -47.027 1.00 88.75 110 ASP A N 1
ATOM 908 C CA . ASP A 1 110 ? 20.765 7.329 -48.465 1.00 88.75 110 ASP A CA 1
ATOM 909 C C . ASP A 1 110 ? 22.180 7.654 -48.973 1.00 88.75 110 ASP A C 1
ATOM 911 O O . ASP A 1 110 ? 22.627 7.092 -49.974 1.00 88.75 110 ASP A O 1
ATOM 915 N N . PHE A 1 111 ? 22.940 8.482 -48.246 1.00 90.25 111 PHE A N 1
ATOM 916 C CA . PHE A 1 111 ? 24.330 8.801 -48.609 1.00 90.25 111 PHE A CA 1
ATOM 917 C C . PHE A 1 111 ? 25.268 7.592 -48.497 1.00 90.25 111 PHE A C 1
ATOM 919 O O . PHE A 1 111 ? 26.207 7.451 -49.282 1.00 90.25 111 PHE A O 1
ATOM 926 N N . TYR A 1 112 ? 25.032 6.706 -47.529 1.00 90.81 112 TYR A N 1
ATOM 927 C CA . TYR A 1 112 ? 25.767 5.447 -47.409 1.00 90.81 112 TYR A CA 1
ATOM 928 C C . TYR A 1 112 ? 25.441 4.483 -48.556 1.00 90.81 112 TYR A C 1
ATOM 930 O O . TYR A 1 112 ? 26.354 3.870 -49.111 1.00 90.81 112 TYR A O 1
ATOM 938 N N . MET A 1 113 ? 24.171 4.396 -48.963 1.00 90.44 113 MET A N 1
ATOM 939 C CA . MET A 1 113 ? 23.751 3.627 -50.137 1.00 90.44 113 MET A CA 1
ATOM 940 C C . MET A 1 113 ? 24.404 4.152 -51.413 1.00 90.44 113 MET A C 1
ATOM 942 O O . MET A 1 113 ? 24.921 3.365 -52.206 1.00 90.44 113 MET A O 1
ATOM 946 N N . GLU A 1 114 ? 24.425 5.471 -51.598 1.00 89.81 114 GLU A N 1
ATOM 947 C CA . GLU A 1 114 ? 25.082 6.098 -52.742 1.00 89.81 114 GLU A CA 1
ATOM 948 C C . GLU A 1 114 ? 26.581 5.763 -52.777 1.00 89.81 114 GLU A C 1
ATOM 950 O O . GLU A 1 114 ? 27.090 5.319 -53.806 1.00 89.81 114 GLU A O 1
ATOM 955 N N . ALA A 1 115 ? 27.278 5.876 -51.640 1.00 88.56 115 ALA A N 1
ATOM 956 C CA . ALA A 1 115 ? 28.695 5.527 -51.539 1.00 88.56 115 ALA A CA 1
ATOM 957 C C . ALA A 1 115 ? 28.963 4.033 -51.821 1.00 88.56 115 ALA A C 1
ATOM 959 O O . ALA A 1 115 ? 29.943 3.696 -52.488 1.00 88.56 115 ALA A O 1
ATOM 960 N N . ALA A 1 116 ? 28.082 3.136 -51.365 1.00 88.69 116 ALA A N 1
ATOM 961 C CA . ALA A 1 116 ? 28.185 1.701 -51.634 1.00 88.69 116 ALA A CA 1
ATOM 962 C C . ALA A 1 116 ? 28.012 1.377 -53.130 1.00 88.69 116 ALA A C 1
ATOM 964 O O . ALA A 1 116 ? 28.764 0.574 -53.683 1.00 88.69 116 ALA A O 1
ATOM 965 N N . HIS A 1 117 ? 27.054 2.018 -53.806 1.00 88.31 117 HIS A N 1
ATOM 966 C CA . HIS A 1 117 ? 26.843 1.843 -55.246 1.00 88.31 117 HIS A CA 1
ATOM 967 C C . HIS A 1 117 ? 27.987 2.430 -56.083 1.00 88.31 117 HIS A C 1
ATOM 969 O O . HIS A 1 117 ? 28.433 1.785 -57.030 1.00 88.31 117 HIS A O 1
ATOM 975 N N . GLN A 1 118 ? 28.527 3.591 -55.701 1.00 85.44 118 GLN A N 1
ATOM 976 C CA . GLN A 1 118 ? 29.710 4.163 -56.356 1.00 85.44 118 GLN A CA 1
ATOM 977 C C . GLN A 1 118 ? 30.916 3.218 -56.267 1.00 85.44 118 GLN A C 1
ATOM 979 O O . GLN A 1 118 ? 31.608 3.003 -57.264 1.00 85.44 118 GLN A O 1
ATOM 984 N N . LEU A 1 119 ? 31.136 2.594 -55.102 1.00 83.50 119 LEU A N 1
ATOM 985 C CA . LEU A 1 119 ? 32.147 1.546 -54.951 1.00 83.50 119 LEU A CA 1
ATOM 986 C C . LEU A 1 119 ? 31.876 0.358 -55.880 1.00 83.50 119 LEU A C 1
ATOM 988 O O . LEU A 1 119 ? 32.793 -0.119 -56.547 1.00 83.50 119 LEU A O 1
ATOM 992 N N . GLN A 1 120 ? 30.625 -0.100 -55.968 1.00 84.62 120 GLN A N 1
ATOM 993 C CA . GLN A 1 120 ? 30.254 -1.215 -56.836 1.00 84.62 120 GLN A CA 1
ATOM 994 C C . GLN A 1 120 ? 30.562 -0.946 -58.315 1.00 84.62 120 GLN A C 1
ATOM 996 O O . GLN A 1 120 ? 31.183 -1.782 -58.980 1.00 84.62 120 GLN A O 1
ATOM 1001 N N . ASP A 1 121 ? 30.113 0.195 -58.836 1.00 83.00 121 ASP A N 1
ATOM 1002 C CA . ASP A 1 121 ? 30.295 0.571 -60.240 1.00 83.00 121 ASP A CA 1
ATOM 1003 C C . ASP A 1 121 ? 31.780 0.692 -60.591 1.00 83.00 121 ASP A C 1
ATOM 1005 O O . ASP A 1 121 ? 32.225 0.294 -61.674 1.00 83.00 121 ASP A O 1
ATOM 1009 N N . GLN A 1 122 ? 32.580 1.163 -59.638 1.00 74.75 122 GLN A N 1
ATOM 1010 C CA . GLN A 1 122 ? 34.014 1.307 -59.810 1.00 74.75 122 GLN A CA 1
ATOM 1011 C C . GLN A 1 122 ? 34.765 -0.034 -59.767 1.00 74.75 122 GLN A C 1
ATOM 1013 O O . GLN A 1 122 ? 35.637 -0.265 -60.607 1.00 74.75 122 GLN A O 1
ATOM 1018 N N . PHE A 1 123 ? 34.398 -0.960 -58.873 1.00 74.81 123 PHE A N 1
ATOM 1019 C CA . PHE A 1 123 ? 34.962 -2.320 -58.867 1.00 74.81 123 PHE A CA 1
ATOM 1020 C C . PHE A 1 123 ? 34.583 -3.115 -60.124 1.00 74.81 123 PHE A C 1
ATOM 1022 O O . PHE A 1 123 ? 35.378 -3.912 -60.617 1.00 74.81 123 PHE A O 1
ATOM 1029 N N . ARG A 1 124 ? 33.398 -2.865 -60.699 1.00 74.31 124 ARG A N 1
ATOM 1030 C CA . ARG A 1 124 ? 32.982 -3.463 -61.978 1.00 74.31 124 ARG A CA 1
ATOM 1031 C C . ARG A 1 124 ? 33.761 -2.933 -63.180 1.00 74.31 124 ARG A C 1
ATOM 1033 O O . ARG A 1 124 ? 33.984 -3.682 -64.128 1.00 74.31 124 ARG A O 1
ATOM 1040 N N . THR A 1 125 ? 34.138 -1.656 -63.168 1.00 72.38 125 THR A N 1
ATOM 1041 C CA . THR A 1 125 ? 34.801 -0.993 -64.305 1.00 72.38 125 THR A CA 1
ATOM 1042 C C . THR A 1 125 ? 36.326 -1.080 -64.260 1.00 72.38 125 THR A C 1
ATOM 1044 O O . THR A 1 125 ? 36.958 -0.985 -65.311 1.00 72.38 125 THR A O 1
ATOM 1047 N N . ASN A 1 126 ? 36.935 -1.305 -63.089 1.00 65.31 126 ASN A N 1
ATOM 1048 C CA . ASN A 1 126 ? 38.388 -1.361 -62.934 1.00 65.31 126 ASN A CA 1
ATOM 1049 C C . ASN A 1 126 ? 38.851 -2.552 -62.069 1.00 65.31 126 ASN A C 1
ATOM 1051 O O . ASN A 1 126 ? 39.067 -2.425 -60.865 1.00 65.31 126 ASN A O 1
ATOM 1055 N N . ALA A 1 127 ? 39.073 -3.708 -62.705 1.00 57.41 127 ALA A N 1
ATOM 1056 C CA . ALA A 1 127 ? 39.474 -4.958 -62.043 1.00 57.41 127 ALA A CA 1
ATOM 1057 C C . ALA A 1 127 ? 40.838 -4.899 -61.311 1.00 57.41 127 ALA A C 1
ATOM 1059 O O . ALA A 1 127 ? 41.116 -5.747 -60.467 1.00 57.41 127 ALA A O 1
ATOM 1060 N N . GLN A 1 128 ? 41.689 -3.904 -61.607 1.00 55.91 128 GLN A N 1
ATOM 1061 C CA . GLN A 1 128 ? 42.993 -3.687 -60.954 1.00 55.91 128 GLN A CA 1
ATOM 1062 C C . GLN A 1 128 ? 42.935 -2.745 -59.735 1.00 55.91 128 GLN A C 1
ATOM 1064 O O . GLN A 1 128 ? 43.941 -2.588 -59.043 1.00 55.91 128 GLN A O 1
ATOM 1069 N N . ALA A 1 129 ? 41.774 -2.154 -59.422 1.00 55.94 129 ALA A N 1
ATOM 1070 C CA . ALA A 1 129 ? 41.593 -1.253 -58.275 1.00 55.94 129 ALA A CA 1
ATOM 1071 C C . ALA A 1 129 ? 41.661 -1.955 -56.899 1.00 55.94 129 ALA A C 1
ATOM 1073 O O . ALA A 1 129 ? 41.685 -1.300 -55.864 1.00 55.94 129 ALA A O 1
ATOM 1074 N N . THR A 1 130 ? 41.734 -3.286 -56.861 1.00 56.56 130 THR A N 1
ATOM 1075 C CA . THR A 1 130 ? 41.822 -4.087 -55.627 1.00 56.56 130 THR A CA 1
ATOM 1076 C C . THR A 1 130 ? 43.162 -3.962 -54.892 1.00 56.56 130 THR A C 1
ATOM 1078 O O . THR A 1 130 ? 43.229 -4.250 -53.700 1.00 56.56 130 THR A O 1
ATOM 1081 N N . LEU A 1 131 ? 44.235 -3.534 -55.569 1.00 55.97 131 LEU A N 1
ATOM 1082 C CA . LEU A 1 131 ? 45.610 -3.633 -55.053 1.00 55.97 131 LEU A CA 1
ATOM 1083 C C . LEU A 1 131 ? 46.040 -2.525 -54.071 1.00 55.97 131 LEU A C 1
ATOM 1085 O O . LEU A 1 131 ? 47.091 -2.674 -53.458 1.00 55.97 131 LEU A O 1
ATOM 1089 N N . ASP A 1 132 ? 45.261 -1.452 -53.881 1.00 57.88 132 ASP A N 1
ATOM 1090 C CA . ASP A 1 132 ? 45.661 -0.325 -53.007 1.00 57.88 132 ASP A CA 1
ATOM 1091 C C . ASP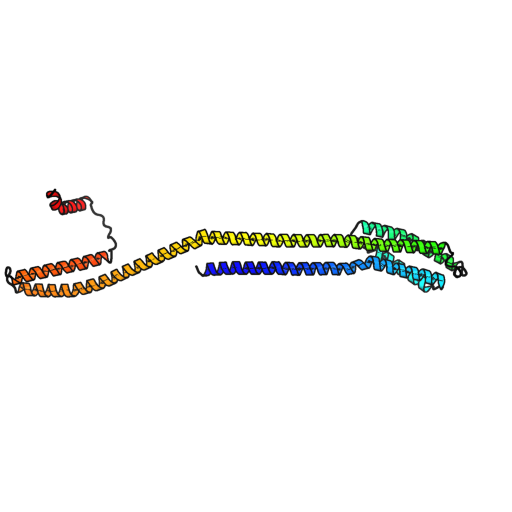 A 1 132 ? 44.471 0.301 -52.233 1.00 57.88 132 ASP A C 1
ATOM 1093 O O . ASP A 1 132 ? 44.371 1.521 -52.116 1.00 57.88 132 ASP A O 1
ATOM 1097 N N . LEU A 1 133 ? 43.537 -0.537 -51.738 1.00 58.81 133 LEU A N 1
ATOM 1098 C CA . LEU A 1 133 ? 42.235 -0.175 -51.115 1.00 58.81 133 LEU A CA 1
ATOM 1099 C C . LEU A 1 133 ? 42.280 1.015 -50.128 1.00 58.81 133 LEU A C 1
ATOM 1101 O O . LEU A 1 133 ? 41.319 1.768 -50.018 1.00 58.81 133 LEU A O 1
ATOM 1105 N N . VAL A 1 134 ? 43.414 1.216 -49.456 1.00 54.44 134 VAL A N 1
ATOM 1106 C CA . VAL A 1 134 ? 43.634 2.242 -48.423 1.00 54.44 134 VAL A CA 1
ATOM 1107 C C . VAL A 1 134 ? 43.862 3.657 -48.996 1.00 54.44 134 VAL A C 1
ATOM 1109 O O . VAL A 1 134 ? 43.733 4.630 -48.262 1.00 54.44 134 VAL A O 1
ATOM 1112 N N . LYS A 1 135 ? 44.180 3.818 -50.291 1.00 56.28 135 LYS A N 1
ATOM 1113 C CA . LYS A 1 135 ? 44.433 5.135 -50.928 1.00 56.28 135 LYS A CA 1
ATOM 1114 C C . LYS A 1 135 ? 43.295 5.632 -51.830 1.00 56.28 135 LYS A C 1
ATOM 1116 O O . LYS A 1 135 ? 43.472 6.616 -52.550 1.00 56.28 135 LYS A O 1
ATOM 1121 N N . PHE A 1 136 ? 42.152 4.949 -51.842 1.00 65.00 136 PHE A N 1
ATOM 1122 C CA . PHE A 1 136 ? 41.050 5.248 -52.758 1.00 65.00 136 PHE A CA 1
ATOM 1123 C C . PHE A 1 136 ? 39.986 6.158 -52.119 1.00 65.00 136 PHE A C 1
ATOM 1125 O O . PHE A 1 136 ? 39.291 5.760 -51.188 1.00 65.00 136 PHE A O 1
ATOM 1132 N N . ASP A 1 137 ? 39.791 7.344 -52.703 1.00 70.62 137 ASP A N 1
ATOM 1133 C CA . ASP A 1 137 ? 38.782 8.353 -52.314 1.00 70.62 137 ASP A CA 1
ATOM 1134 C C . ASP A 1 137 ? 37.332 7.806 -52.164 1.00 70.62 137 ASP A C 1
ATOM 1136 O O . ASP A 1 137 ? 36.654 8.164 -51.200 1.00 70.62 137 ASP A O 1
ATOM 1140 N N . PRO A 1 138 ? 36.829 6.887 -53.018 1.00 76.44 138 PRO A N 1
ATOM 1141 C CA . PRO A 1 138 ? 35.501 6.282 -52.837 1.00 76.44 138 PRO A CA 1
ATOM 1142 C C . PRO A 1 138 ? 35.384 5.381 -51.600 1.00 76.44 138 PRO A C 1
ATOM 1144 O O . PRO A 1 138 ? 34.330 5.338 -50.964 1.00 76.44 138 PRO A O 1
ATOM 1147 N N . PHE A 1 139 ? 36.459 4.669 -51.244 1.00 81.12 139 PHE A N 1
ATOM 1148 C CA . PHE A 1 139 ? 36.478 3.799 -50.068 1.00 81.12 139 PHE A CA 1
ATOM 1149 C C . PHE A 1 139 ? 36.493 4.628 -48.783 1.00 81.12 139 PHE A C 1
ATOM 1151 O O . PHE A 1 139 ? 35.702 4.371 -47.878 1.00 81.12 139 PHE A O 1
ATOM 1158 N N . GLU A 1 140 ? 37.301 5.691 -48.752 1.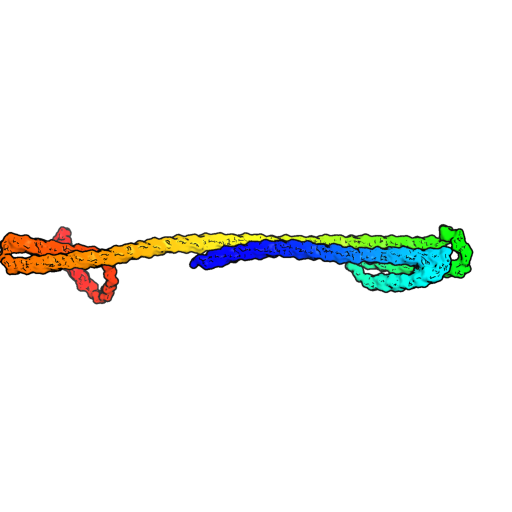00 83.00 140 GLU A N 1
ATOM 1159 C CA . GLU A 1 140 ? 37.325 6.658 -47.651 1.00 83.00 140 GLU A CA 1
ATOM 1160 C C . GLU A 1 140 ? 35.948 7.313 -47.442 1.00 83.00 140 GLU A C 1
ATOM 1162 O O . GLU A 1 140 ? 35.469 7.434 -46.311 1.00 83.00 140 GLU A O 1
ATOM 1167 N N . LYS A 1 141 ? 35.256 7.686 -48.530 1.00 85.88 141 LYS A N 1
ATOM 1168 C CA . LYS A 1 141 ? 33.883 8.215 -48.463 1.00 85.88 141 LYS A CA 1
ATOM 1169 C C . LYS A 1 141 ? 32.913 7.203 -47.866 1.00 85.88 141 LYS A C 1
ATOM 1171 O O . LYS A 1 141 ? 32.152 7.565 -46.971 1.00 85.88 141 LYS A O 1
ATOM 1176 N N . PHE A 1 142 ? 32.941 5.956 -48.328 1.00 88.06 142 PHE A N 1
ATOM 1177 C CA . PHE A 1 142 ? 32.085 4.894 -47.805 1.00 88.06 142 PHE A CA 1
ATOM 1178 C C . PHE A 1 142 ? 32.347 4.611 -46.322 1.00 88.06 142 PHE A C 1
ATOM 1180 O O . PHE A 1 142 ? 31.402 4.573 -45.533 1.00 88.06 142 PHE A O 1
ATOM 1187 N N . GLU A 1 143 ? 33.614 4.493 -45.919 1.00 87.31 143 GLU A N 1
ATOM 1188 C CA . GLU A 1 143 ? 33.992 4.283 -44.521 1.00 87.31 143 GLU A CA 1
ATOM 1189 C C . GLU A 1 143 ? 33.499 5.439 -43.641 1.00 87.31 143 GLU A C 1
ATOM 1191 O O . GLU A 1 143 ? 32.889 5.215 -42.594 1.00 87.31 143 GLU A O 1
ATOM 1196 N N . LYS A 1 144 ? 33.661 6.682 -44.105 1.00 89.94 144 LYS A N 1
ATOM 1197 C CA . LYS A 1 144 ? 33.179 7.875 -43.403 1.00 89.94 144 LYS A CA 1
ATOM 1198 C C . LYS A 1 144 ? 31.656 7.899 -43.253 1.00 89.94 144 LYS A C 1
ATOM 1200 O O . LYS A 1 144 ? 31.165 8.274 -42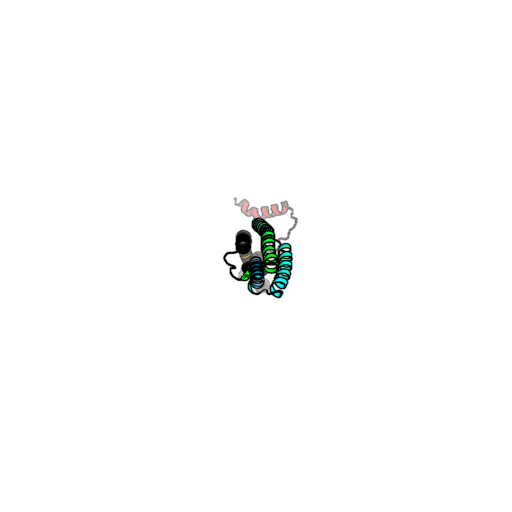.187 1.00 89.94 144 LYS A O 1
ATOM 1205 N N . GLN A 1 145 ? 30.899 7.499 -44.281 1.00 91.31 145 GLN A N 1
ATOM 1206 C CA . GLN A 1 145 ? 29.436 7.398 -44.176 1.00 91.31 145 GLN A CA 1
ATOM 1207 C C . GLN A 1 145 ? 29.013 6.259 -43.240 1.00 91.31 145 GLN A C 1
ATOM 1209 O O . GLN A 1 145 ? 28.145 6.458 -42.392 1.00 91.31 145 GLN A O 1
ATOM 1214 N N . SER A 1 146 ? 29.675 5.104 -43.321 1.00 90.31 146 SER A N 1
ATOM 1215 C CA . SER A 1 146 ? 29.448 3.957 -42.433 1.00 90.31 146 SER A CA 1
ATOM 1216 C C . SER A 1 146 ? 29.660 4.335 -40.961 1.00 90.31 146 SER A C 1
ATOM 1218 O O . SER A 1 146 ? 28.766 4.162 -40.130 1.00 90.31 146 SER A O 1
ATOM 1220 N N . GLN A 1 147 ? 30.793 4.972 -40.640 1.00 91.56 147 GLN A N 1
ATOM 1221 C CA . GLN A 1 147 ? 31.087 5.475 -39.293 1.00 91.56 147 GLN A CA 1
ATOM 1222 C C . GLN A 1 147 ? 30.038 6.486 -38.814 1.00 91.56 147 GLN A C 1
ATOM 1224 O O . GLN A 1 147 ? 29.640 6.465 -37.647 1.00 91.56 147 GLN A O 1
ATOM 1229 N N . ARG A 1 148 ? 29.553 7.356 -39.708 1.00 91.88 148 ARG A N 1
ATOM 1230 C CA . ARG A 1 148 ? 28.532 8.351 -39.370 1.00 91.88 148 ARG A CA 1
ATOM 1231 C C . ARG A 1 148 ? 27.204 7.702 -38.991 1.00 91.88 148 ARG A C 1
ATOM 1233 O O . ARG A 1 148 ? 26.648 8.068 -37.956 1.00 91.88 148 ARG A O 1
ATOM 1240 N N . ILE A 1 149 ? 26.724 6.718 -39.749 1.00 89.81 149 ILE A N 1
ATOM 1241 C CA . ILE A 1 149 ? 25.481 6.008 -39.409 1.00 89.81 149 ILE A CA 1
ATOM 1242 C C . ILE A 1 149 ? 25.657 5.190 -38.131 1.00 89.81 149 ILE A C 1
ATOM 1244 O O . ILE A 1 149 ? 24.791 5.246 -37.261 1.00 89.81 149 ILE A O 1
ATOM 1248 N N . LEU A 1 150 ? 26.790 4.503 -37.956 1.00 90.00 150 LEU A N 1
ATOM 1249 C CA . LEU A 1 150 ? 27.079 3.784 -36.712 1.00 90.00 150 LEU A CA 1
ATOM 1250 C C . LEU A 1 150 ? 27.051 4.730 -35.503 1.00 90.00 150 LEU A C 1
ATOM 1252 O O . LEU A 1 150 ? 26.429 4.412 -34.490 1.00 90.00 150 LEU A O 1
ATOM 1256 N N . SER A 1 151 ? 27.636 5.928 -35.625 1.00 92.56 151 SER A N 1
ATOM 1257 C CA . SER A 1 151 ? 27.595 6.950 -34.571 1.00 92.56 151 SER A CA 1
ATOM 1258 C C . SER A 1 151 ? 26.169 7.410 -34.243 1.00 92.56 151 SER A C 1
ATOM 1260 O O . SER A 1 151 ? 25.841 7.599 -33.072 1.00 92.56 151 SER A O 1
ATOM 1262 N N . LEU A 1 152 ? 25.300 7.541 -35.252 1.00 91.69 152 LEU A N 1
ATOM 1263 C CA . LEU A 1 152 ? 23.887 7.864 -35.054 1.00 91.69 152 LEU A CA 1
ATOM 1264 C C . LEU A 1 152 ? 23.130 6.692 -34.416 1.00 91.69 152 LEU A C 1
ATOM 1266 O O . LEU A 1 152 ? 22.278 6.915 -33.563 1.00 91.69 152 LEU A O 1
ATOM 1270 N N . GLY A 1 153 ? 23.487 5.450 -34.752 1.00 89.50 153 GLY A N 1
ATOM 1271 C CA . GLY A 1 153 ? 22.968 4.249 -34.099 1.00 89.50 153 GLY A CA 1
ATOM 1272 C C . GLY A 1 153 ? 23.308 4.195 -32.606 1.00 89.50 153 GLY A C 1
ATOM 1273 O O . GLY A 1 153 ? 22.451 3.845 -31.798 1.00 89.50 153 GLY A O 1
ATOM 1274 N N . PHE A 1 154 ? 24.523 4.590 -32.208 1.00 90.56 154 PHE A N 1
ATOM 1275 C CA . PHE A 1 154 ? 24.878 4.746 -30.789 1.00 90.56 154 PHE A CA 1
ATOM 1276 C C . PHE A 1 154 ? 24.093 5.881 -30.119 1.00 90.56 154 PHE A C 1
ATOM 1278 O O . PHE A 1 154 ? 23.547 5.687 -29.036 1.00 90.56 154 PHE A O 1
ATOM 1285 N N . GLN A 1 155 ? 23.950 7.033 -30.782 1.00 91.56 155 GLN A N 1
ATOM 1286 C CA . GLN A 1 155 ? 23.138 8.139 -30.258 1.00 91.56 155 GLN A CA 1
ATOM 1287 C C . GLN A 1 155 ? 21.664 7.754 -30.089 1.00 91.56 155 GLN A C 1
ATOM 1289 O O . GLN A 1 155 ? 21.027 8.181 -29.125 1.00 91.56 155 GLN A O 1
ATOM 1294 N N . LEU A 1 156 ? 21.123 6.932 -30.994 1.00 89.31 156 LEU A N 1
ATOM 1295 C CA . LEU A 1 156 ? 19.771 6.393 -30.884 1.00 89.31 156 LEU A CA 1
ATOM 1296 C C . LEU A 1 156 ? 19.652 5.465 -29.669 1.00 89.31 156 LEU A C 1
ATOM 1298 O O . LEU A 1 156 ? 18.682 5.579 -28.922 1.00 89.31 156 LEU A O 1
ATOM 1302 N N . ALA A 1 157 ? 20.648 4.602 -29.433 1.00 87.56 157 ALA A N 1
ATOM 1303 C CA . ALA A 1 157 ? 20.703 3.739 -28.250 1.00 87.56 157 ALA A CA 1
ATOM 1304 C C . ALA A 1 157 ? 20.683 4.556 -26.949 1.00 87.56 157 ALA A C 1
ATOM 1306 O O . ALA A 1 157 ? 19.910 4.261 -26.036 1.00 87.56 157 ALA A O 1
ATOM 1307 N N . ASP A 1 158 ? 21.497 5.610 -26.886 1.00 89.12 158 ASP A N 1
ATOM 1308 C CA . ASP A 1 158 ? 21.600 6.476 -25.713 1.00 89.12 158 ASP A CA 1
ATOM 1309 C C . ASP A 1 158 ? 20.320 7.288 -25.489 1.00 89.12 158 ASP A C 1
ATOM 1311 O O . ASP A 1 158 ? 19.824 7.369 -24.365 1.00 89.12 158 ASP A O 1
ATOM 1315 N N . ALA A 1 159 ? 19.738 7.850 -26.554 1.00 88.94 159 ALA A N 1
ATOM 1316 C CA . ALA A 1 159 ? 18.469 8.570 -26.477 1.00 88.94 159 ALA A CA 1
ATOM 1317 C C . ALA A 1 159 ? 17.321 7.659 -26.021 1.00 88.94 159 ALA A C 1
ATOM 1319 O O . ALA A 1 159 ? 16.500 8.072 -25.198 1.00 88.94 159 ALA A O 1
ATOM 1320 N N . HIS A 1 160 ? 17.294 6.418 -26.511 1.00 85.88 160 HIS A N 1
ATOM 1321 C CA . HIS A 1 160 ? 16.315 5.419 -26.100 1.00 85.88 160 HIS A CA 1
ATOM 1322 C C . HIS A 1 160 ? 16.476 5.034 -24.628 1.00 85.88 160 HIS A C 1
ATOM 1324 O O . HIS A 1 160 ? 15.502 5.002 -23.872 1.00 85.88 160 HIS A O 1
ATOM 1330 N N . ARG A 1 161 ? 17.720 4.816 -24.185 1.00 84.19 161 ARG A N 1
ATOM 1331 C CA . ARG A 1 161 ? 18.040 4.526 -22.785 1.00 84.19 161 ARG A CA 1
ATOM 1332 C C . ARG A 1 161 ? 17.611 5.660 -21.855 1.00 84.19 161 ARG A C 1
ATOM 1334 O O . ARG A 1 161 ? 16.964 5.401 -20.846 1.00 84.19 161 ARG A O 1
ATOM 1341 N N . GLU A 1 162 ? 17.918 6.905 -22.210 1.00 87.50 162 GLU A N 1
ATOM 1342 C CA . GLU A 1 162 ? 17.564 8.090 -21.422 1.00 87.50 162 GLU A CA 1
ATOM 1343 C C . GLU A 1 162 ? 16.042 8.274 -21.307 1.00 87.50 162 GLU A C 1
ATOM 1345 O O . GLU A 1 162 ? 15.515 8.485 -20.210 1.00 87.50 162 GLU A O 1
ATOM 1350 N N . SER A 1 163 ? 15.324 8.138 -22.428 1.00 85.31 163 SER A N 1
ATOM 1351 C CA . SER A 1 163 ? 13.857 8.140 -22.462 1.00 85.31 163 SER A CA 1
ATOM 1352 C C . SER A 1 163 ? 13.285 7.101 -21.497 1.00 85.31 163 SER A C 1
ATOM 1354 O O . SER A 1 163 ? 12.469 7.418 -20.624 1.00 85.31 163 SER A O 1
ATOM 1356 N N . MET A 1 164 ? 13.780 5.869 -21.590 1.00 82.12 164 MET A N 1
ATOM 1357 C CA . MET A 1 164 ? 13.307 4.758 -20.780 1.00 82.12 164 MET A CA 1
ATOM 1358 C C . MET A 1 164 ? 13.614 4.943 -19.289 1.00 82.12 164 MET A C 1
ATOM 1360 O O . MET A 1 164 ? 12.744 4.709 -18.447 1.00 82.12 164 MET A O 1
ATOM 1364 N N . ASP A 1 165 ? 14.814 5.412 -18.944 1.00 83.25 165 ASP A N 1
ATOM 1365 C CA . ASP A 1 165 ? 15.200 5.706 -17.561 1.00 83.25 165 ASP A CA 1
ATOM 1366 C C . ASP A 1 165 ? 14.287 6.778 -16.950 1.00 83.25 165 ASP A C 1
ATOM 1368 O O . ASP A 1 165 ? 13.842 6.651 -15.802 1.00 83.25 165 ASP A O 1
ATOM 1372 N N . SER A 1 166 ? 13.929 7.801 -17.733 1.00 84.88 166 SER A N 1
ATOM 1373 C CA . SER A 1 166 ? 12.992 8.841 -17.304 1.00 84.88 166 SER A CA 1
ATOM 1374 C C . SER A 1 166 ? 11.570 8.298 -17.091 1.00 84.88 166 SER A C 1
ATOM 1376 O O . SER A 1 166 ? 10.942 8.593 -16.067 1.00 84.88 166 SER A O 1
ATOM 1378 N N . PHE A 1 167 ? 11.085 7.433 -17.991 1.00 84.00 167 PHE A N 1
ATOM 1379 C CA . PHE A 1 167 ? 9.781 6.780 -17.881 1.00 84.00 167 PHE A CA 1
ATOM 1380 C C . PHE A 1 167 ? 9.712 5.866 -16.653 1.00 84.00 167 PHE A C 1
ATOM 1382 O O . PHE A 1 167 ? 8.767 5.949 -15.864 1.00 84.00 167 PHE A O 1
ATOM 1389 N N . LEU A 1 168 ? 10.744 5.049 -16.425 1.00 82.00 168 LEU A N 1
ATOM 1390 C CA . LEU A 1 168 ? 10.851 4.208 -15.237 1.00 82.00 168 LEU A CA 1
ATOM 1391 C C . LEU A 1 168 ? 10.875 5.027 -13.950 1.00 82.00 168 LEU A C 1
ATOM 1393 O O . LEU A 1 168 ? 10.213 4.662 -12.976 1.00 82.00 168 LEU A O 1
ATOM 1397 N N . ALA A 1 169 ? 11.659 6.106 -13.916 1.00 82.94 169 ALA A N 1
ATOM 1398 C CA . ALA A 1 169 ? 11.736 6.979 -12.753 1.00 82.94 169 ALA A CA 1
ATOM 1399 C C . ALA A 1 169 ? 10.363 7.595 -12.448 1.00 82.94 169 ALA A C 1
ATOM 1401 O O . ALA A 1 169 ? 9.943 7.615 -11.287 1.00 82.94 169 ALA A O 1
ATOM 1402 N N . GLY A 1 170 ? 9.634 8.019 -13.484 1.00 84.25 170 GLY A N 1
ATOM 1403 C CA . GLY A 1 170 ? 8.246 8.466 -13.382 1.00 84.25 170 GLY A CA 1
ATOM 1404 C C . GLY A 1 170 ? 7.316 7.376 -12.847 1.00 84.25 170 GLY A C 1
ATOM 1405 O O . GLY A 1 170 ? 6.630 7.590 -11.849 1.00 84.25 170 GLY A O 1
ATOM 1406 N N . SER A 1 171 ? 7.346 6.178 -13.438 1.00 82.50 171 SER A N 1
ATOM 1407 C CA . SER A 1 171 ? 6.510 5.045 -13.024 1.00 82.50 171 SER A CA 1
ATOM 1408 C C . SER A 1 171 ? 6.774 4.634 -11.574 1.00 82.50 171 SER A C 1
ATOM 1410 O O . SER A 1 171 ? 5.836 4.445 -10.802 1.00 82.50 171 SER A O 1
ATOM 1412 N N . LYS A 1 172 ? 8.045 4.540 -11.163 1.00 82.12 172 LYS A N 1
ATOM 1413 C CA . LYS A 1 172 ? 8.427 4.229 -9.776 1.00 82.12 172 LYS A CA 1
ATOM 1414 C C . LYS A 1 172 ? 7.926 5.292 -8.802 1.00 82.12 172 LYS A C 1
ATOM 1416 O O . LYS A 1 172 ? 7.415 4.943 -7.739 1.00 82.12 172 LYS A O 1
ATOM 1421 N N . ARG A 1 173 ? 8.029 6.580 -9.155 1.00 83.44 173 ARG A N 1
ATOM 1422 C CA . ARG A 1 173 ? 7.467 7.667 -8.337 1.00 83.44 173 ARG A CA 1
ATOM 1423 C C . ARG A 1 173 ? 5.956 7.521 -8.202 1.00 83.44 173 ARG A C 1
ATOM 1425 O O . ARG A 1 173 ? 5.468 7.542 -7.078 1.00 83.44 173 ARG A O 1
ATOM 1432 N N . SER A 1 174 ? 5.231 7.311 -9.299 1.00 81.88 174 SER A N 1
ATOM 1433 C CA . SER A 1 174 ? 3.772 7.135 -9.282 1.00 81.88 174 SER A CA 1
ATOM 1434 C C . SER A 1 174 ? 3.334 5.941 -8.431 1.00 81.88 174 SER A C 1
ATOM 1436 O O . SER A 1 174 ? 2.429 6.075 -7.608 1.00 81.88 174 SER A O 1
ATOM 1438 N N . LEU A 1 175 ? 4.013 4.796 -8.554 1.00 83.00 175 LEU A N 1
ATOM 1439 C CA . LEU A 1 175 ? 3.754 3.624 -7.711 1.00 83.00 175 LEU A CA 1
ATOM 1440 C C . LEU A 1 175 ? 4.009 3.922 -6.228 1.00 83.00 175 LEU A C 1
ATOM 1442 O O . LEU A 1 175 ? 3.195 3.556 -5.379 1.00 83.00 175 LEU A O 1
ATOM 1446 N N . ASN A 1 176 ? 5.089 4.637 -5.904 1.00 81.81 176 ASN A N 1
ATOM 1447 C CA . ASN A 1 176 ? 5.360 5.061 -4.531 1.00 81.81 176 ASN A CA 1
ATOM 1448 C C . ASN A 1 176 ? 4.310 6.049 -4.005 1.00 81.81 176 ASN A C 1
ATOM 1450 O O . ASN A 1 176 ? 3.901 5.919 -2.854 1.00 81.81 176 ASN A O 1
ATOM 1454 N N . TYR A 1 177 ? 3.833 6.991 -4.823 1.00 82.38 177 TYR A N 1
ATOM 1455 C CA . TYR A 1 177 ? 2.746 7.895 -4.437 1.00 82.38 177 TYR A CA 1
ATOM 1456 C C . TYR A 1 177 ? 1.461 7.131 -4.119 1.00 82.38 177 TYR A C 1
ATOM 1458 O O . TYR A 1 177 ? 0.884 7.346 -3.055 1.00 82.38 177 TYR A O 1
ATOM 1466 N N . LEU A 1 178 ? 1.045 6.203 -4.989 1.00 81.69 178 LEU A N 1
ATOM 1467 C CA . LEU A 1 178 ? -0.125 5.352 -4.747 1.00 81.69 178 LEU A CA 1
ATOM 1468 C C . LEU A 1 178 ? 0.037 4.523 -3.469 1.00 81.69 178 LEU A C 1
ATOM 1470 O O . LEU A 1 178 ? -0.886 4.443 -2.658 1.00 81.69 178 LEU A O 1
ATOM 1474 N N . ARG A 1 179 ? 1.230 3.961 -3.245 1.00 81.56 179 ARG A N 1
ATOM 1475 C CA . ARG A 1 179 ? 1.553 3.209 -2.029 1.00 81.56 179 ARG A CA 1
ATOM 1476 C C . ARG A 1 179 ? 1.414 4.076 -0.782 1.00 81.56 179 ARG A C 1
ATOM 1478 O O . ARG A 1 179 ? 0.693 3.693 0.135 1.00 81.56 179 ARG A O 1
ATOM 1485 N N . VAL A 1 180 ? 2.056 5.244 -0.751 1.00 80.62 180 VAL A N 1
ATOM 1486 C CA . VAL A 1 180 ? 1.981 6.164 0.393 1.00 80.62 180 VAL A CA 1
ATOM 1487 C C . VAL A 1 180 ? 0.538 6.604 0.632 1.00 80.62 180 VAL A C 1
ATOM 1489 O O . VAL A 1 180 ? 0.081 6.525 1.764 1.00 80.62 180 VAL A O 1
ATOM 1492 N N . LEU A 1 181 ? -0.206 6.972 -0.414 1.00 84.50 181 LEU A N 1
ATOM 1493 C CA . LEU A 1 181 ? -1.609 7.388 -0.316 1.00 84.50 181 LEU A CA 1
ATOM 1494 C C . LEU A 1 181 ? -2.530 6.275 0.223 1.00 84.50 181 LEU A C 1
ATOM 1496 O O . LEU A 1 181 ? -3.395 6.522 1.067 1.00 84.50 181 LEU A O 1
ATOM 1500 N N . SER A 1 182 ? -2.331 5.031 -0.218 1.00 79.88 182 SER A N 1
ATOM 1501 C CA . SER A 1 182 ? -3.086 3.883 0.304 1.00 79.88 182 SER A CA 1
ATOM 1502 C C . SER A 1 182 ? -2.772 3.606 1.780 1.00 79.88 182 SER A C 1
ATOM 1504 O O . SER A 1 182 ? -3.684 3.381 2.569 1.00 79.88 182 SER A O 1
ATOM 1506 N N . LEU A 1 183 ? -1.504 3.702 2.193 1.00 80.50 183 LEU A N 1
ATOM 1507 C CA . LEU A 1 183 ? -1.103 3.473 3.583 1.00 80.50 183 LEU A CA 1
ATOM 1508 C C . LEU A 1 183 ? -1.565 4.601 4.512 1.00 80.50 183 LEU A C 1
ATOM 1510 O O . LEU A 1 183 ? -1.998 4.333 5.631 1.00 80.50 183 LEU A O 1
ATOM 1514 N N . THR A 1 184 ? -1.500 5.857 4.065 1.00 81.62 184 THR A N 1
ATOM 1515 C CA . THR A 1 184 ? -1.939 7.004 4.871 1.00 81.62 184 THR A CA 1
ATOM 1516 C C . THR A 1 184 ? -3.450 7.010 5.066 1.00 81.62 184 THR A C 1
ATOM 1518 O O . THR A 1 184 ? -3.911 7.193 6.191 1.00 81.62 184 THR A O 1
ATOM 1521 N N . SER A 1 185 ? -4.231 6.751 4.012 1.00 79.75 185 SER A N 1
ATOM 1522 C CA . SER A 1 185 ? -5.691 6.620 4.129 1.00 79.75 185 SER A CA 1
ATOM 1523 C C . SER A 1 185 ? -6.091 5.475 5.066 1.00 79.75 185 SER A C 1
ATOM 1525 O O . SER A 1 185 ? -6.982 5.641 5.899 1.00 79.75 185 SER A O 1
ATOM 1527 N N . LEU A 1 186 ? -5.376 4.350 5.018 1.00 79.62 186 LEU A N 1
ATOM 1528 C CA . LEU A 1 186 ? -5.587 3.221 5.921 1.00 79.62 186 LEU A CA 1
ATOM 1529 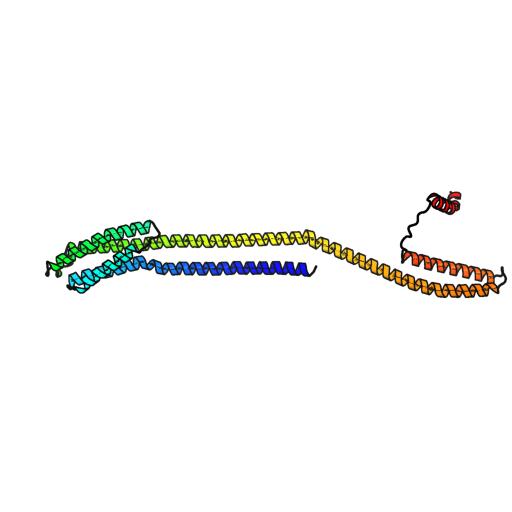C C . LEU A 1 186 ? -5.283 3.563 7.387 1.00 79.62 186 LEU A C 1
ATOM 1531 O O . LEU A 1 186 ? -6.062 3.230 8.280 1.00 79.62 186 LEU A O 1
ATOM 1535 N N . ALA A 1 187 ? -4.175 4.265 7.639 1.00 78.81 187 ALA A N 1
ATOM 1536 C CA . ALA A 1 187 ? -3.811 4.724 8.978 1.00 78.81 187 ALA A CA 1
ATOM 1537 C C . ALA A 1 187 ? -4.854 5.702 9.550 1.00 78.81 187 ALA A C 1
ATOM 1539 O O . ALA A 1 187 ? -5.225 5.599 10.720 1.00 78.81 187 ALA A O 1
ATOM 1540 N N . LEU A 1 188 ? -5.378 6.608 8.718 1.00 83.44 188 LEU A N 1
ATOM 1541 C CA . LEU A 1 188 ? -6.458 7.521 9.103 1.00 83.44 188 LEU A CA 1
ATOM 1542 C C . LEU A 1 188 ? -7.747 6.769 9.461 1.00 83.44 188 LEU A C 1
ATOM 1544 O O . LEU A 1 188 ? -8.376 7.095 10.468 1.00 83.44 188 LEU A O 1
ATOM 1548 N N . LEU A 1 189 ? -8.117 5.738 8.694 1.00 79.69 189 LEU A N 1
ATOM 1549 C CA . LEU A 1 189 ? -9.280 4.897 8.999 1.00 79.69 189 LEU A CA 1
ATOM 1550 C C . LEU A 1 189 ? -9.131 4.163 10.337 1.00 79.69 189 LEU A C 1
ATOM 1552 O O . LEU A 1 189 ? -10.085 4.105 11.114 1.00 79.69 189 LEU A O 1
ATOM 1556 N N . LEU A 1 190 ? -7.937 3.649 10.644 1.00 78.94 190 LEU A N 1
ATOM 1557 C CA . LEU A 1 190 ? -7.655 3.020 11.936 1.00 78.94 190 LEU A CA 1
ATOM 1558 C C . LEU A 1 190 ? -7.783 4.003 13.102 1.00 78.94 190 LEU A C 1
ATOM 1560 O O . LEU A 1 190 ? -8.416 3.678 14.107 1.00 78.94 190 LEU A O 1
ATOM 1564 N N . LEU A 1 191 ? -7.220 5.205 12.964 1.00 81.62 191 LEU A N 1
ATOM 1565 C CA . LEU A 1 191 ? -7.327 6.249 13.984 1.00 81.62 191 LEU A CA 1
ATOM 1566 C C . LEU A 1 191 ? -8.787 6.657 14.211 1.00 81.62 191 LEU A C 1
ATOM 1568 O O . LEU A 1 191 ? -9.231 6.734 15.358 1.00 81.62 191 LEU A O 1
ATOM 1572 N N . ALA A 1 192 ? -9.553 6.845 13.135 1.00 78.44 192 ALA A N 1
ATOM 1573 C CA . ALA A 1 192 ? -10.973 7.169 13.213 1.00 78.44 192 ALA A CA 1
ATOM 1574 C C . ALA A 1 192 ? -11.783 6.042 13.876 1.00 78.44 192 ALA A C 1
ATOM 1576 O O . ALA A 1 192 ? -12.584 6.303 14.775 1.00 78.44 192 ALA A O 1
ATOM 1577 N N . SER A 1 193 ? -11.541 4.783 13.494 1.00 78.69 193 SER A N 1
ATOM 1578 C CA . SER A 1 193 ? -12.206 3.627 14.101 1.00 78.69 193 SER A CA 1
ATOM 1579 C C . SER A 1 193 ? -11.863 3.473 15.582 1.00 78.69 193 SER A C 1
ATOM 1581 O O . SER A 1 193 ? -12.748 3.163 16.379 1.00 78.69 193 SER A O 1
ATOM 1583 N N . GLY A 1 194 ? -10.598 3.664 15.962 1.00 80.19 194 GLY A N 1
ATOM 1584 C CA . GLY A 1 194 ? -10.162 3.603 17.356 1.00 80.19 194 GLY A CA 1
ATOM 1585 C C . GLY A 1 194 ? -10.789 4.714 18.199 1.00 80.19 194 GLY A C 1
ATOM 1586 O O . GLY A 1 194 ? -11.300 4.452 19.288 1.00 80.19 194 GLY A O 1
ATOM 1587 N N . GLY A 1 195 ? -10.833 5.938 17.664 1.00 78.88 195 GLY A N 1
ATOM 1588 C CA . GLY A 1 195 ? -11.506 7.072 18.300 1.00 78.88 195 GLY A CA 1
ATOM 1589 C C . GLY A 1 195 ? -13.001 6.824 18.502 1.00 78.88 195 GLY A C 1
ATOM 1590 O O . GLY A 1 195 ? -13.513 7.003 19.608 1.00 78.88 195 GLY A O 1
ATOM 1591 N N . LEU A 1 196 ? -13.695 6.329 17.473 1.00 79.56 196 LEU A N 1
ATOM 1592 C CA . LEU A 1 196 ? -15.115 5.983 17.565 1.00 79.56 196 LEU A CA 1
ATOM 1593 C C . LEU A 1 196 ? -15.365 4.886 18.609 1.00 79.56 196 LEU A C 1
ATOM 1595 O O . LEU A 1 196 ? -16.292 5.000 19.410 1.00 79.56 196 LEU A O 1
ATOM 1599 N N . ALA A 1 197 ? -14.520 3.851 18.646 1.00 77.00 197 ALA A N 1
ATOM 1600 C CA . ALA A 1 197 ? -14.600 2.788 19.644 1.00 77.00 197 ALA A CA 1
ATOM 1601 C C . ALA A 1 197 ? -14.475 3.336 21.076 1.00 77.00 197 ALA A C 1
ATOM 1603 O O . ALA A 1 197 ? -15.256 2.959 21.952 1.00 77.00 197 ALA A O 1
ATOM 1604 N N . ALA A 1 198 ? -13.531 4.254 21.305 1.00 79.19 198 ALA A N 1
ATOM 1605 C CA . ALA A 1 198 ? -13.327 4.887 22.604 1.00 79.19 198 ALA A CA 1
ATOM 1606 C C . ALA A 1 198 ? -14.538 5.731 23.034 1.00 79.19 198 ALA A C 1
ATOM 1608 O O . ALA A 1 198 ? -14.975 5.634 24.183 1.00 79.19 198 ALA A O 1
ATOM 1609 N N . VAL A 1 199 ? -15.121 6.505 22.111 1.00 81.75 199 VAL A N 1
ATOM 1610 C CA . VAL A 1 199 ? -16.338 7.293 22.368 1.00 81.75 199 VAL A CA 1
ATOM 1611 C C . VAL A 1 199 ? -17.514 6.379 22.706 1.00 81.75 199 VAL A C 1
ATOM 1613 O O . VAL A 1 199 ? -18.155 6.571 23.734 1.00 81.75 199 VAL A O 1
ATOM 1616 N N . VAL A 1 200 ? -17.766 5.336 21.910 1.00 81.00 200 VAL A N 1
ATOM 1617 C CA . VAL A 1 200 ? -18.852 4.374 22.175 1.00 81.00 200 VAL A CA 1
ATOM 1618 C C . VAL A 1 200 ? -18.665 3.681 23.525 1.00 81.00 200 VAL A C 1
ATOM 1620 O O . VAL A 1 200 ? -19.629 3.489 24.270 1.00 81.00 200 VAL A O 1
ATOM 1623 N N . TYR A 1 201 ? -17.431 3.320 23.873 1.00 83.06 201 TYR A N 1
ATOM 1624 C CA . TYR A 1 201 ? -17.144 2.713 25.166 1.00 83.06 201 TYR A CA 1
ATOM 1625 C C . TYR A 1 201 ? -17.460 3.666 26.327 1.00 83.06 201 TYR A C 1
ATOM 1627 O O . TYR A 1 201 ? -18.143 3.269 27.276 1.00 83.06 201 TYR A O 1
ATOM 1635 N N . ARG A 1 202 ? -17.005 4.922 26.230 1.00 83.69 202 ARG A N 1
ATOM 1636 C CA . ARG A 1 202 ? -17.195 5.947 27.262 1.00 83.69 202 ARG A CA 1
ATOM 1637 C C . ARG A 1 202 ? -18.662 6.357 27.418 1.00 83.69 202 ARG A C 1
ATOM 1639 O O . ARG A 1 202 ? -19.143 6.423 28.543 1.00 83.69 202 ARG A O 1
ATOM 1646 N N . GLU A 1 203 ? -19.356 6.600 26.310 1.00 84.69 203 GLU A N 1
ATOM 1647 C CA . GLU A 1 203 ? -20.703 7.186 26.302 1.00 84.69 203 GLU A CA 1
ATOM 1648 C C . GLU A 1 203 ? -21.822 6.144 26.444 1.00 84.69 203 GLU A C 1
ATOM 1650 O O . GLU A 1 203 ? -22.869 6.438 27.015 1.00 84.69 203 GLU A O 1
ATOM 1655 N N . LEU A 1 204 ? -21.637 4.914 25.942 1.00 81.25 204 LEU A N 1
ATOM 1656 C CA . LEU A 1 204 ? -22.685 3.885 25.987 1.00 81.25 204 LEU A CA 1
ATOM 1657 C C . LEU A 1 204 ? -22.350 2.752 26.955 1.00 81.25 204 LEU A C 1
ATOM 1659 O O . LEU A 1 204 ? -23.160 2.419 27.820 1.00 81.25 204 LEU A O 1
ATOM 1663 N N . ILE A 1 205 ? -21.185 2.117 26.805 1.00 84.69 205 ILE A N 1
ATOM 1664 C CA . ILE A 1 205 ? -20.901 0.846 27.493 1.00 84.69 205 ILE A CA 1
ATOM 1665 C C . ILE A 1 205 ? -20.691 1.060 28.997 1.00 84.69 205 ILE A C 1
ATOM 1667 O O . ILE A 1 205 ? -21.267 0.321 29.801 1.00 84.69 205 ILE A O 1
ATOM 1671 N N . ALA A 1 206 ? -19.911 2.071 29.385 1.00 86.31 206 ALA A N 1
ATOM 1672 C CA . ALA A 1 206 ? -19.647 2.385 30.788 1.00 86.31 206 ALA A CA 1
ATOM 1673 C C . ALA A 1 206 ? -20.930 2.679 31.601 1.00 86.31 206 ALA A C 1
ATOM 1675 O O . ALA A 1 206 ? -21.157 1.981 32.596 1.00 86.31 206 ALA A O 1
ATOM 1676 N N . PRO A 1 207 ? -21.819 3.613 31.196 1.00 87.25 207 PRO A N 1
ATOM 1677 C CA . PRO A 1 207 ? -23.033 3.894 31.964 1.00 87.25 207 PRO A CA 1
ATOM 1678 C C . PRO A 1 207 ? -24.038 2.735 31.951 1.00 87.25 207 PRO A C 1
ATOM 1680 O O . PRO A 1 207 ? -24.699 2.489 32.961 1.00 87.25 207 PRO A O 1
ATOM 1683 N N . LEU A 1 208 ? -24.141 1.975 30.851 1.00 85.06 208 LEU A N 1
ATOM 1684 C CA . LEU A 1 208 ? -25.005 0.788 30.795 1.00 85.06 208 LEU A CA 1
ATOM 1685 C C . LEU A 1 208 ? -24.573 -0.287 31.795 1.00 85.06 208 LEU A C 1
ATOM 1687 O O . LEU A 1 208 ? -25.427 -0.938 32.394 1.00 85.06 208 LEU A O 1
ATOM 1691 N N . ARG A 1 209 ? -23.262 -0.470 31.995 1.00 87.50 209 ARG A N 1
ATOM 1692 C CA . ARG A 1 209 ? -22.739 -1.436 32.967 1.00 87.50 209 ARG A CA 1
ATOM 1693 C C . ARG A 1 209 ? -23.115 -1.051 34.396 1.00 87.50 209 ARG A C 1
ATOM 1695 O O . ARG A 1 209 ? -23.525 -1.924 35.153 1.00 87.50 209 ARG A O 1
ATOM 1702 N N . VAL A 1 210 ? -23.010 0.233 34.740 1.00 90.06 210 VAL A N 1
ATOM 1703 C CA . VAL A 1 210 ? -23.392 0.739 36.068 1.00 90.06 210 VAL A CA 1
ATOM 1704 C C . VAL A 1 210 ? -24.888 0.532 36.308 1.00 90.06 210 VAL A C 1
ATOM 1706 O O . VAL A 1 210 ? -25.256 -0.122 37.281 1.00 90.06 210 VAL A O 1
ATOM 1709 N N . LYS A 1 211 ? -25.743 0.964 35.368 1.00 89.12 211 LYS A N 1
ATOM 1710 C CA . LYS A 1 211 ? -27.202 0.771 35.465 1.00 89.12 211 LYS A CA 1
ATOM 1711 C C . LYS A 1 211 ? -27.604 -0.698 35.600 1.00 89.12 211 LYS A C 1
ATOM 1713 O O . LYS A 1 211 ? -28.553 -1.016 36.310 1.00 89.12 211 LYS A O 1
ATOM 1718 N N . LEU A 1 212 ? -26.896 -1.603 34.920 1.00 90.94 212 LEU A N 1
ATOM 1719 C CA . LEU A 1 212 ? -27.170 -3.037 35.007 1.00 90.94 212 LEU A CA 1
ATOM 1720 C C . LEU A 1 212 ? -26.885 -3.586 36.411 1.00 90.94 212 LEU A C 1
ATOM 1722 O O . LEU A 1 212 ? -27.699 -4.341 36.936 1.00 90.94 212 LEU A O 1
ATOM 1726 N N . VAL A 1 213 ? -25.758 -3.195 37.014 1.00 93.69 213 VAL A N 1
ATOM 1727 C CA . VAL A 1 213 ? -25.383 -3.623 38.371 1.00 93.69 213 VAL A CA 1
ATOM 1728 C C . VAL A 1 213 ? -26.369 -3.077 39.404 1.00 93.69 213 VAL A C 1
ATOM 1730 O O . VAL A 1 213 ? -26.829 -3.830 40.259 1.00 93.69 213 VAL A O 1
ATOM 1733 N N . GLU A 1 214 ? -26.760 -1.805 39.294 1.00 91.94 214 GLU A N 1
ATOM 1734 C CA . GLU A 1 214 ? -27.776 -1.207 40.173 1.00 91.94 214 GLU A CA 1
ATOM 1735 C C . GLU A 1 214 ? -29.128 -1.922 40.056 1.00 91.94 214 GLU A C 1
ATOM 1737 O O . GLU A 1 214 ? -29.741 -2.268 41.066 1.00 91.94 214 GLU A O 1
ATOM 1742 N N . SER A 1 215 ? -29.574 -2.209 38.828 1.00 92.44 215 SER A N 1
ATOM 1743 C CA . SER A 1 215 ? -30.824 -2.937 38.597 1.00 92.44 215 SER A CA 1
ATOM 1744 C C . SER A 1 215 ? -30.776 -4.358 39.158 1.00 92.44 215 SER A C 1
ATOM 1746 O O . SER A 1 215 ? -31.774 -4.812 39.711 1.00 92.44 215 SER A O 1
ATOM 1748 N N . GLN A 1 216 ? -29.647 -5.063 39.034 1.00 93.38 216 GLN A N 1
ATOM 1749 C CA . GLN A 1 216 ? -29.479 -6.399 39.616 1.00 93.38 216 GLN A CA 1
ATOM 1750 C C . GLN A 1 216 ? -29.540 -6.360 41.144 1.00 93.38 216 GLN A C 1
ATOM 1752 O O . GLN A 1 216 ? -30.251 -7.167 41.736 1.00 93.38 216 GLN A O 1
ATOM 1757 N N . ALA A 1 217 ? -28.873 -5.390 41.776 1.00 93.00 217 ALA A N 1
ATOM 1758 C CA . ALA A 1 217 ? -28.924 -5.220 43.226 1.00 93.00 217 ALA A CA 1
ATOM 1759 C C . ALA A 1 217 ? -30.348 -4.905 43.726 1.00 93.00 217 ALA A C 1
ATOM 1761 O O . ALA A 1 217 ? -30.765 -5.390 44.781 1.00 93.00 217 ALA A O 1
ATOM 1762 N N . LEU A 1 218 ? -31.119 -4.121 42.963 1.00 91.62 218 LEU A N 1
ATOM 1763 C CA . LEU A 1 218 ? -32.511 -3.814 43.291 1.00 91.62 218 LEU A CA 1
ATOM 1764 C C . LEU A 1 218 ? -33.409 -5.056 43.201 1.00 91.62 218 LEU A C 1
ATOM 1766 O O . LEU A 1 218 ? -34.198 -5.296 44.115 1.00 91.62 218 LEU A O 1
ATOM 1770 N N . VAL A 1 219 ? -33.254 -5.860 42.143 1.00 91.25 219 VAL A N 1
ATOM 1771 C CA . VAL A 1 219 ? -33.985 -7.127 41.975 1.00 91.25 219 VAL A CA 1
ATOM 1772 C C . VAL A 1 219 ? -33.636 -8.108 43.095 1.00 91.25 219 VAL A C 1
ATOM 1774 O O . VAL A 1 219 ? -34.543 -8.640 43.728 1.00 91.25 219 VAL A O 1
ATOM 1777 N N . GLU A 1 220 ? -32.354 -8.279 43.427 1.00 92.12 220 GLU A N 1
ATOM 1778 C CA . GLU A 1 220 ? -31.926 -9.171 44.516 1.00 92.12 220 GLU A CA 1
ATOM 1779 C C . GLU A 1 220 ? -32.536 -8.752 45.867 1.00 92.12 220 GLU A C 1
ATOM 1781 O O . GLU A 1 220 ? -32.988 -9.582 46.661 1.00 92.12 220 GLU A O 1
ATOM 1786 N N . ARG A 1 221 ? -32.606 -7.440 46.134 1.00 85.88 221 ARG A N 1
ATOM 1787 C CA . ARG A 1 221 ? -33.264 -6.914 47.336 1.00 85.88 221 ARG A CA 1
ATOM 1788 C C . ARG A 1 221 ? -34.767 -7.197 47.334 1.00 85.88 221 ARG A C 1
ATOM 1790 O O . ARG A 1 221 ? -35.310 -7.546 48.381 1.00 85.88 221 ARG A O 1
ATOM 1797 N N . GLN A 1 222 ? -35.436 -7.045 46.192 1.00 84.88 222 GLN A N 1
ATOM 1798 C CA . GLN A 1 222 ? -36.863 -7.344 46.057 1.00 84.88 222 GLN A CA 1
ATOM 1799 C C . GLN A 1 222 ? -37.155 -8.836 46.251 1.00 84.88 222 GLN A C 1
ATOM 1801 O O . GLN A 1 222 ? -38.084 -9.170 46.982 1.00 84.88 222 GLN A O 1
ATOM 1806 N N . GLU A 1 223 ? -36.339 -9.730 45.691 1.00 87.38 223 GLU A N 1
ATOM 1807 C CA . GLU A 1 223 ? -36.464 -11.181 45.891 1.00 87.38 223 GLU A CA 1
ATOM 1808 C C . GLU A 1 223 ? -36.288 -11.578 47.363 1.00 87.38 223 GLU A C 1
ATOM 1810 O O . GLU A 1 223 ? -37.067 -12.378 47.893 1.00 87.38 223 GLU A O 1
ATOM 1815 N N . LYS A 1 224 ? -35.315 -10.976 48.061 1.00 85.31 224 LYS A N 1
ATOM 1816 C CA . LYS A 1 224 ? -35.120 -11.176 49.507 1.00 85.31 224 LYS A CA 1
ATOM 1817 C C . LYS A 1 224 ? -36.337 -10.726 50.316 1.00 85.31 224 LYS A C 1
ATOM 1819 O O . LYS A 1 224 ? -36.789 -11.466 51.187 1.00 85.31 224 LYS A O 1
ATOM 1824 N N . LEU A 1 225 ? -36.888 -9.547 50.021 1.00 83.38 225 LEU A N 1
ATOM 1825 C CA . LEU A 1 225 ? -38.087 -9.038 50.696 1.00 83.38 225 LEU A CA 1
ATOM 1826 C C . LEU A 1 225 ? -39.317 -9.911 50.418 1.00 83.38 225 LEU A C 1
ATOM 1828 O O . LEU A 1 225 ? -40.058 -10.219 51.347 1.00 83.38 225 LEU A O 1
ATOM 1832 N N . ALA A 1 226 ? -39.510 -10.362 49.177 1.00 83.25 226 ALA A N 1
ATOM 1833 C CA . ALA A 1 226 ? -40.606 -11.259 48.816 1.00 83.25 226 ALA A CA 1
ATOM 1834 C C . ALA A 1 226 ? -40.498 -12.615 49.535 1.00 83.25 226 ALA A C 1
ATOM 1836 O O . ALA A 1 226 ? -41.491 -13.116 50.063 1.00 83.25 226 ALA A O 1
ATOM 1837 N N . SER A 1 227 ? -39.288 -13.177 49.613 1.00 84.81 227 SER A N 1
ATOM 1838 C CA . SER A 1 227 ? -39.021 -14.430 50.332 1.00 84.81 227 SER A CA 1
ATOM 1839 C C . SER A 1 227 ? -39.289 -14.287 51.831 1.00 84.81 227 SER A C 1
ATOM 1841 O O . SER A 1 227 ? -39.946 -15.139 52.425 1.00 84.81 227 SER A O 1
ATOM 1843 N N . LEU A 1 228 ? -38.846 -13.179 52.438 1.00 84.62 228 LEU A N 1
ATOM 1844 C CA . LEU A 1 228 ? -39.163 -12.849 53.829 1.00 84.62 228 LEU A CA 1
ATOM 1845 C C . LEU A 1 228 ? -40.673 -12.688 54.046 1.00 84.62 228 LEU A C 1
ATOM 1847 O O . LEU A 1 228 ? -41.189 -13.185 55.041 1.00 84.62 228 LEU A O 1
ATOM 1851 N N . GLY A 1 229 ? -41.388 -12.059 53.110 1.00 82.94 229 GLY A N 1
ATOM 1852 C CA . GLY A 1 229 ? -42.846 -11.932 53.147 1.00 82.94 229 GLY A CA 1
ATOM 1853 C C . GLY A 1 229 ? -43.572 -13.276 53.114 1.00 82.94 229 GLY A C 1
ATOM 1854 O O . GLY A 1 229 ? -44.499 -13.500 53.894 1.00 82.94 229 GLY A O 1
ATOM 1855 N N . LEU A 1 230 ? -43.121 -14.195 52.257 1.00 83.06 230 LEU A N 1
ATOM 1856 C CA . LEU A 1 230 ? -43.672 -15.547 52.161 1.00 83.06 230 LEU A CA 1
ATOM 1857 C C . LEU A 1 230 ? -43.434 -16.347 53.453 1.00 83.06 230 LEU A C 1
ATOM 1859 O O . LEU A 1 230 ? -44.361 -16.963 53.977 1.00 83.06 230 LEU A O 1
ATOM 1863 N N . LEU A 1 231 ? -42.209 -16.297 53.987 1.00 84.81 231 LEU A N 1
ATOM 1864 C CA . LEU A 1 231 ? -41.849 -16.968 55.238 1.00 84.81 231 LEU A CA 1
ATOM 1865 C C . LEU A 1 231 ? -42.626 -16.395 56.427 1.00 84.81 231 LEU A C 1
ATOM 1867 O O . LEU A 1 231 ? -43.199 -17.154 57.204 1.00 84.81 231 LEU A O 1
ATOM 1871 N N . ALA A 1 232 ? -42.710 -15.066 56.538 1.00 84.06 232 ALA A N 1
ATOM 1872 C CA . ALA A 1 232 ? -43.486 -14.400 57.579 1.00 84.06 232 ALA A CA 1
ATOM 1873 C C . ALA A 1 232 ? -44.965 -14.807 57.530 1.00 84.06 232 ALA A C 1
ATOM 1875 O O . ALA A 1 232 ? -45.575 -15.015 58.577 1.00 84.06 232 ALA A O 1
ATOM 1876 N N . ALA A 1 233 ? -45.534 -14.981 56.332 1.00 84.00 233 ALA A N 1
ATOM 1877 C CA . ALA A 1 233 ? -46.909 -15.437 56.182 1.00 84.00 233 ALA A CA 1
ATOM 1878 C C . ALA A 1 233 ? -47.128 -16.890 56.618 1.00 84.00 233 ALA A C 1
ATOM 1880 O O . ALA A 1 233 ? -48.122 -17.167 57.293 1.00 84.00 233 ALA A O 1
ATOM 1881 N N . GLY A 1 234 ? -46.199 -17.792 56.289 1.00 84.69 234 GLY A N 1
ATOM 1882 C CA . GLY A 1 234 ? -46.225 -19.174 56.773 1.00 84.69 234 GLY A CA 1
ATOM 1883 C C . GLY A 1 234 ? -46.147 -19.241 58.299 1.00 84.69 234 GLY A C 1
ATOM 1884 O O . GLY A 1 234 ? -47.038 -19.795 58.940 1.00 84.69 234 GLY A O 1
ATOM 1885 N N . VAL A 1 235 ? -45.152 -18.568 58.887 1.00 85.88 235 VAL A N 1
ATOM 1886 C CA . VAL A 1 235 ? -44.950 -18.516 60.345 1.00 85.88 235 VAL A CA 1
ATOM 1887 C C . VAL A 1 235 ? -46.160 -17.909 61.056 1.00 85.88 235 VAL A C 1
ATOM 1889 O O . VAL A 1 235 ? -46.618 -18.428 62.070 1.00 85.88 235 VAL A O 1
ATOM 1892 N N . ALA A 1 236 ? -46.732 -16.831 60.522 1.00 86.88 236 ALA A N 1
ATOM 1893 C CA . ALA A 1 236 ? -47.907 -16.205 61.113 1.00 86.88 236 ALA A CA 1
ATOM 1894 C C . ALA A 1 236 ? -49.141 -17.120 61.104 1.00 86.88 236 ALA A C 1
ATOM 1896 O O . ALA A 1 236 ? -49.920 -17.113 62.061 1.00 86.88 236 ALA A O 1
ATOM 1897 N N . HIS A 1 237 ? -49.324 -17.914 60.044 1.00 85.12 237 HIS A N 1
ATOM 1898 C CA . HIS A 1 237 ? -50.385 -18.915 59.988 1.00 85.12 237 HIS A CA 1
ATOM 1899 C C . HIS A 1 237 ? -50.155 -20.023 61.028 1.00 85.12 237 HIS A C 1
ATOM 1901 O O . HIS A 1 237 ? -51.067 -20.362 61.782 1.00 85.12 237 HIS A O 1
ATOM 1907 N N . GLU A 1 238 ? -48.919 -20.509 61.146 1.00 89.19 238 GLU A N 1
ATOM 1908 C CA . GLU A 1 238 ? -48.541 -21.535 62.120 1.00 89.19 238 GLU A CA 1
ATOM 1909 C C . GLU A 1 238 ? -48.634 -21.071 63.577 1.00 89.19 238 GLU A C 1
ATOM 1911 O O . GLU A 1 238 ? -48.950 -21.893 64.425 1.00 89.19 238 GLU A O 1
ATOM 1916 N N . ILE A 1 239 ? -48.429 -19.781 63.881 1.00 89.38 239 ILE A N 1
ATOM 1917 C CA . ILE A 1 239 ? -48.628 -19.210 65.230 1.00 89.38 239 ILE A CA 1
ATOM 1918 C C . ILE A 1 239 ? -50.114 -18.979 65.527 1.00 89.38 239 ILE A C 1
ATOM 1920 O O . ILE A 1 239 ? -50.571 -19.203 66.650 1.00 89.38 239 ILE A O 1
ATOM 1924 N N . ARG A 1 240 ? -50.902 -18.539 64.537 1.00 85.56 240 ARG A N 1
ATOM 1925 C CA . ARG A 1 240 ? -52.342 -18.304 64.733 1.00 85.56 240 ARG A CA 1
ATOM 1926 C C . ARG A 1 240 ? -53.076 -19.594 65.103 1.00 85.56 240 ARG A C 1
ATOM 1928 O O . ARG A 1 240 ? -53.994 -19.550 65.918 1.00 85.56 240 ARG A O 1
ATOM 1935 N N . ASN A 1 241 ? -52.660 -20.727 64.546 1.00 89.25 241 ASN A N 1
ATOM 1936 C CA . ASN A 1 241 ? -53.285 -22.027 64.790 1.00 89.25 241 ASN A CA 1
ATOM 1937 C C . ASN A 1 241 ? -53.289 -22.448 66.282 1.00 89.25 241 ASN A C 1
ATOM 1939 O O . ASN A 1 241 ? -54.379 -22.652 66.824 1.00 89.25 241 ASN A O 1
ATOM 1943 N N . PRO A 1 242 ? -52.149 -22.532 66.998 1.00 90.56 242 PRO A N 1
ATOM 1944 C CA . PRO A 1 242 ? -52.123 -22.858 68.420 1.00 90.56 242 PRO A CA 1
ATOM 1945 C C . PRO A 1 242 ? -52.778 -21.774 69.277 1.00 90.56 242 PRO A C 1
ATOM 1947 O O . PRO A 1 242 ? -53.484 -22.123 70.215 1.00 90.56 242 PRO A O 1
ATOM 1950 N N . LEU A 1 243 ? -52.634 -20.482 68.948 1.00 90.88 243 LEU A N 1
ATOM 1951 C CA . LEU A 1 243 ? -53.328 -19.411 69.681 1.00 90.88 243 LEU A CA 1
ATOM 1952 C C . LEU A 1 243 ? -54.853 -19.566 69.607 1.00 90.88 243 LEU A C 1
ATOM 1954 O O . LEU A 1 243 ? -55.530 -19.454 70.627 1.00 90.88 243 LEU A O 1
ATOM 1958 N N . THR A 1 244 ? -55.380 -19.900 68.426 1.00 88.50 244 THR A N 1
ATOM 1959 C CA . THR A 1 244 ? -56.813 -20.165 68.223 1.00 88.50 244 THR A CA 1
ATOM 1960 C C . THR A 1 244 ? -57.267 -21.364 69.054 1.00 88.50 244 THR A C 1
ATOM 1962 O O . THR A 1 244 ? -58.305 -21.301 69.714 1.00 88.50 244 THR A O 1
ATOM 1965 N N . ALA A 1 245 ? -56.480 -22.445 69.069 1.00 92.12 245 ALA A N 1
ATOM 1966 C CA . ALA A 1 245 ? -56.778 -23.627 69.871 1.00 92.12 245 ALA A CA 1
ATOM 1967 C C . ALA A 1 245 ? -56.763 -23.314 71.378 1.00 92.12 245 ALA A C 1
ATOM 1969 O O . ALA A 1 245 ? -57.727 -23.632 72.072 1.00 92.12 245 ALA A O 1
ATOM 1970 N N . ILE A 1 246 ? -55.719 -22.644 71.881 1.00 91.38 246 ILE A N 1
ATOM 1971 C CA . ILE A 1 246 ? -55.594 -22.255 73.297 1.00 91.38 246 ILE A CA 1
ATOM 1972 C C . ILE A 1 246 ? -56.772 -21.365 73.706 1.00 91.38 246 ILE A C 1
ATOM 1974 O O . ILE A 1 246 ? -57.396 -21.611 74.735 1.00 91.38 246 ILE A O 1
ATOM 1978 N N . LYS A 1 247 ? -57.132 -20.378 72.879 1.00 90.62 247 LYS A N 1
ATOM 1979 C CA . LYS A 1 247 ? -58.275 -19.486 73.119 1.00 90.62 247 LYS A CA 1
ATOM 1980 C C . LYS A 1 247 ? -59.601 -20.243 73.189 1.00 90.62 247 LYS A C 1
ATOM 1982 O O . LYS A 1 247 ? -60.424 -19.937 74.046 1.00 90.62 247 LYS A O 1
ATOM 1987 N N . ALA A 1 248 ? -59.805 -21.239 72.325 1.00 89.94 248 ALA A N 1
ATOM 1988 C CA . ALA A 1 248 ? -61.008 -22.069 72.344 1.00 89.94 248 ALA A CA 1
ATOM 1989 C C . ALA A 1 248 ? -61.114 -22.899 73.635 1.00 89.94 248 ALA A C 1
ATOM 1991 O O . ALA A 1 248 ? -62.172 -22.920 74.262 1.00 89.94 248 ALA A O 1
ATOM 1992 N N . TRP A 1 249 ? -60.019 -23.533 74.065 1.00 90.06 249 TRP A N 1
ATOM 1993 C CA . TRP A 1 249 ? -59.974 -24.280 75.327 1.00 90.06 249 TRP A CA 1
ATOM 1994 C C . TRP A 1 249 ? -60.183 -23.379 76.544 1.00 90.06 249 TRP A C 1
ATOM 1996 O O . TRP A 1 249 ? -60.957 -23.723 77.435 1.00 90.06 249 TRP A O 1
ATOM 2006 N N . LEU A 1 250 ? -59.550 -22.205 76.554 1.00 91.69 250 LEU A N 1
ATOM 2007 C CA . LEU A 1 250 ? -59.717 -21.207 77.605 1.00 91.69 250 LEU A CA 1
ATOM 2008 C C . LEU A 1 250 ? -61.171 -20.732 77.700 1.00 91.69 250 LEU A C 1
ATOM 2010 O O . LEU A 1 250 ? -61.729 -20.691 78.790 1.00 91.69 250 LEU A O 1
ATOM 2014 N N . PHE A 1 251 ? -61.815 -20.464 76.561 1.00 88.75 251 PHE A N 1
ATOM 2015 C CA . PHE A 1 251 ? -63.227 -20.085 76.503 1.00 88.75 251 PHE A CA 1
ATOM 2016 C C . PHE A 1 251 ? -64.158 -21.182 77.039 1.00 88.75 251 PHE A C 1
ATOM 2018 O O . PHE A 1 251 ? -65.141 -20.881 77.714 1.00 88.75 251 PHE A O 1
ATOM 2025 N N . ILE A 1 252 ? -63.861 -22.459 76.768 1.00 90.81 252 ILE A N 1
ATOM 2026 C CA . ILE A 1 252 ? -64.610 -23.588 77.341 1.00 90.81 252 ILE A CA 1
ATOM 2027 C C . ILE A 1 252 ? -64.430 -23.624 78.862 1.00 90.81 252 ILE A C 1
ATOM 2029 O O . ILE A 1 252 ? -65.423 -23.722 79.578 1.00 90.81 252 ILE A O 1
ATOM 2033 N N . GLN A 1 253 ? -63.201 -23.483 79.365 1.00 88.31 253 GLN A N 1
ATOM 2034 C CA . GLN A 1 253 ? -62.941 -23.494 80.808 1.00 88.31 253 GLN A CA 1
ATOM 2035 C C . GLN A 1 253 ? -63.588 -22.317 81.531 1.00 88.31 253 GLN A C 1
ATOM 2037 O O . GLN A 1 253 ? -64.203 -22.504 82.576 1.00 88.31 253 GLN A O 1
ATOM 2042 N N . GLN A 1 254 ? -63.544 -21.125 80.940 1.00 88.81 254 GLN A N 1
ATOM 2043 C CA . GLN A 1 254 ? -64.150 -19.930 81.515 1.00 88.81 254 GLN A CA 1
ATOM 2044 C C . GLN A 1 254 ? -65.674 -20.067 81.685 1.00 88.81 254 GLN A C 1
ATOM 2046 O O . GLN A 1 254 ? -66.226 -19.510 82.629 1.00 88.81 254 GLN A O 1
ATOM 2051 N N . LYS A 1 255 ? -66.364 -20.865 80.848 1.00 87.69 255 LYS A N 1
ATOM 2052 C CA . LYS A 1 255 ? -67.801 -21.178 81.023 1.00 87.69 255 LYS A CA 1
ATOM 2053 C C . LYS A 1 255 ? -68.110 -22.013 82.267 1.00 87.69 255 LYS A C 1
ATOM 2055 O O . LYS A 1 255 ? -69.259 -22.028 82.702 1.00 87.69 255 LYS A O 1
ATOM 2060 N N . HIS A 1 256 ? -67.123 -22.727 82.800 1.00 88.38 256 HIS A N 1
ATOM 2061 C CA . HIS A 1 256 ? -67.258 -23.529 84.014 1.00 88.38 256 HIS A CA 1
ATOM 2062 C C . HIS A 1 256 ? -66.834 -22.766 85.281 1.00 88.38 256 HIS A C 1
ATOM 2064 O O . HIS A 1 256 ? -67.033 -23.274 86.383 1.00 88.38 256 HIS A O 1
ATOM 2070 N N . LEU A 1 257 ? -66.289 -21.553 85.139 1.00 89.19 257 LEU A N 1
ATOM 2071 C CA . LEU A 1 257 ? -65.888 -20.678 86.241 1.00 89.19 257 LEU A CA 1
ATOM 2072 C C . LEU A 1 257 ? -67.005 -19.681 86.578 1.00 89.19 257 LEU A C 1
ATOM 2074 O O . LEU A 1 257 ? -67.713 -19.198 85.693 1.00 89.19 257 LEU A O 1
ATOM 2078 N N . GLN A 1 258 ? -67.164 -19.349 87.862 1.00 85.88 258 GLN A N 1
ATOM 2079 C CA . GLN A 1 258 ? -68.099 -18.298 88.273 1.00 85.88 258 GLN A CA 1
ATOM 2080 C C . GLN A 1 258 ? -67.495 -16.913 87.983 1.00 85.88 258 GLN A C 1
ATOM 2082 O O . GLN A 1 258 ? -66.344 -16.672 88.361 1.00 85.88 258 GLN A O 1
ATOM 2087 N N . PRO A 1 259 ? -68.244 -15.990 87.348 1.00 85.12 259 PRO A N 1
ATOM 2088 C CA . PRO A 1 259 ? -67.777 -14.622 87.131 1.00 85.12 259 PRO A CA 1
ATOM 2089 C C . PRO A 1 259 ? -67.378 -13.937 88.445 1.00 85.12 259 PRO A C 1
ATOM 2091 O O . PRO A 1 259 ? -68.097 -14.047 89.437 1.00 85.12 259 PRO A O 1
ATOM 2094 N N . GLY A 1 260 ? -66.251 -13.220 88.442 1.00 79.12 260 GLY A N 1
ATOM 2095 C CA . GLY A 1 260 ? -65.733 -12.503 89.618 1.00 79.12 260 GLY A CA 1
ATOM 2096 C C . GLY A 1 260 ? -64.928 -13.358 90.605 1.00 79.12 260 GLY A C 1
ATOM 2097 O O . GLY A 1 260 ? -64.583 -12.881 91.682 1.00 79.12 260 GLY A O 1
ATOM 2098 N N . THR A 1 261 ? -64.633 -14.615 90.261 1.00 89.44 261 THR A N 1
ATOM 2099 C CA . THR A 1 261 ? -63.623 -15.416 90.971 1.00 89.44 261 THR A CA 1
ATOM 2100 C C . THR A 1 261 ? -62.213 -15.077 90.467 1.00 89.44 261 THR A C 1
ATOM 2102 O O . THR A 1 261 ? -62.079 -14.711 89.294 1.00 89.44 261 THR A O 1
ATOM 2105 N N . PRO A 1 262 ? -61.160 -15.224 91.296 1.00 87.75 262 PRO A N 1
ATOM 2106 C CA . PRO A 1 262 ? -59.775 -15.009 90.864 1.00 87.75 262 PRO A CA 1
ATOM 2107 C C . PRO A 1 262 ? -59.411 -15.813 89.608 1.00 87.75 262 PRO A C 1
ATOM 2109 O O . PRO A 1 262 ? -58.790 -15.294 88.688 1.00 87.75 262 PRO A O 1
ATOM 2112 N N . GLU A 1 263 ? -59.885 -17.058 89.511 1.00 89.56 263 GLU A N 1
ATOM 2113 C CA . GLU A 1 263 ? -59.636 -17.934 88.364 1.00 89.56 263 GLU A CA 1
ATOM 2114 C C . GLU A 1 263 ? -60.307 -17.425 87.077 1.00 89.56 263 GLU A C 1
ATOM 2116 O O . GLU A 1 263 ? -59.791 -17.636 85.977 1.00 89.56 263 GLU A O 1
ATOM 2121 N N . TRP A 1 264 ? -61.466 -16.762 87.191 1.00 91.81 264 TRP A N 1
ATOM 2122 C CA . TRP A 1 264 ? -62.150 -16.153 86.049 1.00 91.81 264 TRP A CA 1
ATOM 2123 C C . TRP A 1 264 ? -61.415 -14.902 85.554 1.00 91.81 264 TRP A C 1
ATOM 2125 O O . TRP A 1 264 ? -61.298 -14.719 84.341 1.00 91.81 264 TRP A O 1
ATOM 2135 N N . GLU A 1 265 ? -60.899 -14.073 86.469 1.00 87.88 265 GLU A N 1
ATOM 2136 C CA . GLU A 1 265 ? -60.084 -12.894 86.135 1.00 87.88 265 GLU A CA 1
ATOM 2137 C C . GLU A 1 265 ? -58.759 -13.298 85.471 1.00 87.88 265 GLU A C 1
ATOM 2139 O O . GLU A 1 265 ? -58.404 -12.747 84.428 1.00 87.88 265 GLU A O 1
ATOM 2144 N N . ASP A 1 266 ? -58.081 -14.325 85.994 1.00 88.38 266 ASP A N 1
ATOM 2145 C CA . ASP A 1 266 ? -56.873 -14.889 85.379 1.00 88.38 266 ASP A CA 1
ATOM 2146 C C . ASP A 1 266 ? -57.149 -15.393 83.951 1.00 88.38 266 ASP A C 1
ATOM 2148 O O . ASP A 1 266 ? -56.375 -15.133 83.022 1.00 88.38 266 ASP A O 1
ATOM 2152 N N . ALA A 1 267 ? -58.279 -16.080 83.737 1.00 89.25 267 ALA A N 1
ATOM 2153 C CA . ALA A 1 267 ? -58.681 -16.548 82.412 1.00 89.25 267 ALA A CA 1
ATOM 2154 C C . ALA A 1 267 ? -58.957 -15.391 81.434 1.00 89.25 267 ALA A C 1
ATOM 2156 O O . ALA A 1 267 ? -58.581 -15.476 80.261 1.00 89.25 267 ALA A O 1
ATOM 2157 N N . ASP A 1 268 ? -59.568 -14.301 81.902 1.00 87.50 268 ASP A N 1
ATOM 2158 C CA . ASP A 1 268 ? -59.834 -13.113 81.085 1.00 87.50 268 ASP A CA 1
ATOM 2159 C C . ASP A 1 268 ? -58.533 -12.396 80.677 1.00 87.50 268 ASP A C 1
ATOM 2161 O O . ASP A 1 268 ? -58.335 -12.055 79.505 1.00 87.50 268 ASP A O 1
ATOM 2165 N N . ILE A 1 269 ? -57.576 -12.280 81.605 1.00 90.38 269 ILE A N 1
ATOM 2166 C CA . ILE A 1 269 ? -56.242 -11.730 81.329 1.00 90.38 269 ILE A CA 1
ATOM 2167 C C . ILE A 1 269 ? -55.532 -12.561 80.253 1.00 90.38 269 ILE A C 1
ATOM 2169 O O . ILE A 1 269 ? -55.049 -11.999 79.264 1.00 90.38 269 ILE A O 1
ATOM 2173 N N . ILE A 1 270 ? -55.510 -13.892 80.379 1.00 91.44 270 ILE A N 1
ATOM 2174 C CA . ILE A 1 270 ? -54.878 -14.775 79.384 1.00 91.44 270 ILE A CA 1
ATOM 2175 C C . ILE A 1 270 ? -55.559 -14.628 78.012 1.00 91.44 270 ILE A C 1
ATOM 2177 O O . ILE A 1 270 ? -54.878 -14.554 76.984 1.00 91.44 270 ILE A O 1
ATOM 2181 N N . ALA A 1 271 ? -56.892 -14.534 77.967 1.00 89.88 271 ALA A N 1
ATOM 2182 C CA . ALA A 1 271 ? -57.637 -14.340 76.722 1.00 89.88 271 ALA A CA 1
ATOM 2183 C C . ALA A 1 271 ? -57.297 -13.000 76.044 1.00 89.88 271 ALA A C 1
ATOM 2185 O O . ALA A 1 271 ? -57.175 -12.923 74.808 1.00 89.88 271 ALA A O 1
ATOM 2186 N N . SER A 1 272 ? -57.112 -11.948 76.845 1.00 89.19 272 SER A N 1
ATOM 2187 C CA . SER A 1 272 ? -56.690 -10.632 76.371 1.00 89.19 272 SER A CA 1
ATOM 2188 C C . SER A 1 272 ? -55.275 -10.671 75.773 1.00 89.19 272 SER A C 1
ATOM 2190 O O . SER A 1 272 ? -55.055 -10.118 74.688 1.00 89.19 272 SER A O 1
ATOM 2192 N N . GLU A 1 273 ? -54.348 -11.418 76.385 1.00 92.75 273 GLU A N 1
ATOM 2193 C CA . GLU A 1 273 ? -52.964 -11.519 75.915 1.00 92.75 273 GLU A CA 1
ATOM 2194 C C . GLU A 1 273 ? -52.851 -12.362 74.639 1.00 92.75 273 GLU A C 1
ATOM 2196 O O . GLU A 1 273 ? -52.150 -11.978 73.701 1.00 92.75 273 GLU A O 1
ATOM 2201 N N . ILE A 1 274 ? -53.634 -13.439 74.512 1.00 92.56 274 ILE A N 1
ATOM 2202 C CA . ILE A 1 274 ? -53.750 -14.183 73.247 1.00 92.56 274 ILE A CA 1
ATOM 2203 C C . ILE A 1 274 ? -54.261 -13.263 72.129 1.00 92.56 274 ILE A C 1
ATOM 2205 O O . ILE A 1 274 ? -53.710 -13.248 71.027 1.00 92.56 274 ILE A O 1
ATOM 2209 N N . SER A 1 275 ? -55.274 -12.441 72.413 1.00 89.12 275 SER A N 1
ATOM 2210 C CA . SER A 1 275 ? -55.827 -11.495 71.433 1.00 89.12 275 SER A CA 1
ATOM 2211 C C . SER A 1 275 ? -54.825 -10.395 71.056 1.00 89.12 275 SER A C 1
ATOM 2213 O O . SER A 1 275 ? -54.809 -9.916 69.918 1.00 89.12 275 SER A O 1
ATOM 2215 N N . ARG A 1 276 ? -53.949 -10.002 71.988 1.00 89.50 276 ARG A N 1
ATOM 2216 C CA . ARG A 1 276 ? -52.824 -9.100 71.723 1.00 89.50 276 ARG A CA 1
ATOM 2217 C C . ARG A 1 276 ? -51.771 -9.756 70.825 1.00 89.50 276 ARG A C 1
ATOM 2219 O O . ARG A 1 276 ? -51.348 -9.118 69.860 1.00 89.50 276 ARG A O 1
ATOM 2226 N N . LEU A 1 277 ? -51.409 -11.017 71.069 1.00 90.94 277 LEU A N 1
ATOM 2227 C CA . LEU A 1 277 ? -50.491 -11.781 70.215 1.00 90.94 277 LEU A CA 1
ATOM 2228 C C . LEU A 1 277 ? -51.039 -11.952 68.789 1.00 90.94 277 LEU A C 1
ATOM 2230 O O . LEU A 1 277 ? -50.315 -11.718 67.823 1.00 90.94 277 LEU A O 1
ATOM 2234 N N . GLU A 1 278 ? -52.330 -12.259 68.633 1.00 87.88 278 GLU A N 1
ATOM 2235 C CA . GLU A 1 278 ? -52.990 -12.345 67.319 1.00 87.88 278 GLU A CA 1
ATOM 2236 C C . GLU A 1 278 ? -52.916 -11.029 66.526 1.00 87.88 278 GLU A C 1
ATOM 2238 O O . GLU A 1 278 ? -52.835 -11.052 65.292 1.00 87.88 278 GLU A O 1
ATOM 2243 N N . ARG A 1 279 ? -52.957 -9.880 67.216 1.00 87.06 279 ARG A N 1
ATOM 2244 C CA . ARG A 1 279 ? -52.811 -8.552 66.604 1.00 87.06 279 ARG A CA 1
ATOM 2245 C C . ARG A 1 279 ? -51.376 -8.305 66.152 1.00 87.06 279 ARG A C 1
ATOM 2247 O O . ARG A 1 279 ? -51.173 -7.982 64.991 1.00 87.06 279 ARG A O 1
ATOM 2254 N N . ILE A 1 280 ? -50.392 -8.569 67.013 1.00 87.06 280 ILE A N 1
ATOM 2255 C CA . ILE A 1 280 ? -48.964 -8.415 66.682 1.00 87.06 280 ILE A CA 1
ATOM 2256 C C . ILE A 1 280 ? -48.596 -9.267 65.458 1.00 87.06 280 ILE A C 1
ATOM 2258 O O . ILE A 1 280 ? -47.976 -8.776 64.518 1.00 87.06 280 ILE A O 1
ATOM 2262 N N . VAL A 1 281 ? -49.038 -10.528 65.423 1.00 86.69 281 VAL A N 1
ATOM 2263 C CA . VAL A 1 281 ? -48.809 -11.434 64.285 1.00 86.69 281 VAL A CA 1
ATOM 2264 C C . VAL A 1 281 ? -49.442 -10.894 62.995 1.00 86.69 281 VAL A C 1
ATOM 2266 O O . VAL A 1 281 ? -48.872 -11.025 61.912 1.00 86.69 281 VAL A O 1
ATOM 2269 N N . ARG A 1 282 ? -50.616 -10.263 63.091 1.00 82.56 282 ARG A N 1
ATOM 2270 C CA . ARG A 1 282 ? -51.309 -9.642 61.953 1.00 82.56 282 ARG A CA 1
ATOM 2271 C C . ARG A 1 282 ? -50.592 -8.388 61.453 1.00 82.56 282 ARG A C 1
ATOM 2273 O O . ARG A 1 282 ? -50.476 -8.217 60.244 1.00 82.56 282 ARG A O 1
ATOM 2280 N N . ASP A 1 283 ? -50.089 -7.554 62.353 1.00 81.75 283 ASP A N 1
ATOM 2281 C CA . ASP A 1 283 ? -49.403 -6.310 61.999 1.00 81.75 283 ASP A CA 1
ATOM 2282 C C . ASP A 1 283 ? -48.062 -6.596 61.300 1.00 81.75 283 ASP A C 1
ATOM 2284 O O . ASP A 1 283 ? -47.739 -5.979 60.283 1.00 81.75 283 ASP A O 1
ATOM 2288 N N . VAL A 1 284 ? -47.325 -7.617 61.760 1.00 78.25 284 VAL A N 1
ATOM 2289 C CA . VAL A 1 284 ? -46.100 -8.107 61.096 1.00 78.25 284 VAL A CA 1
ATOM 2290 C C . VAL A 1 284 ? -46.394 -8.617 59.678 1.00 78.25 284 VAL A C 1
ATOM 2292 O O . VAL A 1 284 ? -45.641 -8.342 58.745 1.00 78.25 284 VAL A O 1
ATOM 2295 N N . LEU A 1 285 ? -47.517 -9.313 59.492 1.00 75.94 285 LEU A N 1
ATOM 2296 C CA . LEU A 1 285 ? -47.993 -9.794 58.192 1.00 75.94 285 LEU A CA 1
ATOM 2297 C C . LEU A 1 285 ? -48.307 -8.654 57.209 1.00 75.94 285 LEU A C 1
ATOM 2299 O O . LEU A 1 285 ? -47.924 -8.727 56.042 1.00 75.94 285 LEU A O 1
ATOM 2303 N N . VAL A 1 286 ? -48.992 -7.606 57.679 1.00 74.25 286 VAL A N 1
ATOM 2304 C CA . VAL A 1 286 ? -49.342 -6.424 56.868 1.00 74.25 286 VAL A CA 1
ATOM 2305 C C . VAL A 1 286 ? -48.085 -5.688 56.402 1.00 74.25 286 VAL A C 1
ATOM 2307 O O . VAL A 1 286 ? -48.028 -5.226 55.263 1.00 74.25 286 VAL A O 1
ATOM 2310 N N . PHE A 1 287 ? -47.053 -5.626 57.245 1.00 68.75 287 PHE A N 1
ATOM 2311 C CA . PHE A 1 287 ? -45.764 -5.039 56.887 1.00 68.75 287 PHE A CA 1
ATOM 2312 C C . PHE A 1 287 ? -44.992 -5.884 55.861 1.00 68.75 287 PHE A C 1
ATOM 2314 O O . PHE A 1 287 ? -44.406 -5.349 54.921 1.00 68.75 287 PHE A O 1
ATOM 2321 N N . ALA A 1 288 ? -45.002 -7.210 56.022 1.00 67.12 288 ALA A N 1
ATOM 2322 C CA . ALA A 1 288 ? -44.247 -8.130 55.175 1.00 67.12 288 ALA A CA 1
ATOM 2323 C C . ALA A 1 288 ? -44.881 -8.339 53.784 1.00 67.12 288 ALA A C 1
ATOM 2325 O O . ALA A 1 288 ? -44.194 -8.723 52.835 1.00 67.12 288 ALA A O 1
ATOM 2326 N N . ARG A 1 289 ? -46.182 -8.059 53.645 1.00 63.59 289 ARG A N 1
ATOM 2327 C CA . ARG A 1 289 ? -46.896 -8.046 52.366 1.00 63.59 289 ARG A CA 1
ATOM 2328 C C . ARG A 1 289 ? -47.880 -6.871 52.336 1.00 63.59 289 ARG A C 1
ATOM 2330 O O . ARG A 1 289 ? -49.046 -7.056 52.696 1.00 63.59 289 ARG A O 1
ATOM 2337 N N . PRO A 1 290 ? -47.445 -5.682 51.879 1.00 58.59 290 PRO A N 1
ATOM 2338 C CA . PRO A 1 290 ? -48.352 -4.568 51.643 1.00 58.59 290 PRO A CA 1
ATOM 2339 C C . PRO A 1 290 ? -49.472 -5.053 50.723 1.00 58.59 290 PRO A C 1
ATOM 2341 O O . PRO A 1 290 ? -49.214 -5.529 49.617 1.00 58.59 290 PRO A O 1
ATOM 2344 N N . SER A 1 291 ? -50.710 -5.019 51.208 1.00 58.53 291 SER A N 1
ATOM 2345 C CA . SER A 1 291 ? -51.859 -5.347 50.367 1.00 58.53 291 SER A CA 1
ATOM 2346 C C . SER A 1 291 ? -51.962 -4.292 49.270 1.00 58.53 291 SER A C 1
ATOM 2348 O O . SER A 1 291 ? -51.725 -3.113 49.538 1.00 58.53 291 SER A O 1
ATOM 2350 N N . GLU A 1 292 ? -52.311 -4.693 48.047 1.00 57.81 292 GLU A N 1
ATOM 2351 C CA . GLU A 1 292 ? -52.619 -3.713 47.007 1.00 57.81 292 GLU A CA 1
ATOM 2352 C C . GLU A 1 292 ? -53.730 -2.782 47.524 1.00 57.81 292 GLU A C 1
ATOM 2354 O O . GLU A 1 292 ? -54.755 -3.269 48.019 1.00 57.81 292 GLU A O 1
ATOM 2359 N N . PRO A 1 293 ? -53.528 -1.453 47.497 1.00 65.00 293 PRO A N 1
ATOM 2360 C CA . PRO A 1 293 ? -54.483 -0.521 48.070 1.00 65.00 293 PRO A CA 1
ATOM 2361 C C . PRO A 1 293 ? -55.814 -0.632 47.328 1.00 65.00 293 PRO A C 1
ATOM 2363 O O . PRO A 1 293 ? -55.894 -0.440 46.114 1.00 65.00 293 PRO A O 1
ATOM 2366 N N . ARG A 1 294 ? -56.885 -0.928 48.068 1.00 73.12 294 ARG A N 1
ATOM 2367 C CA . ARG A 1 294 ? -58.235 -0.954 47.508 1.00 73.12 294 ARG A CA 1
ATOM 2368 C C . ARG A 1 294 ? -58.720 0.480 47.330 1.00 73.12 294 ARG A C 1
ATOM 2370 O O . ARG A 1 294 ? -59.116 1.128 48.295 1.00 73.12 294 ARG A O 1
ATOM 2377 N N . LEU A 1 295 ? -58.695 0.964 46.093 1.00 78.56 295 LEU A N 1
ATOM 2378 C CA . LEU A 1 295 ? -59.226 2.281 45.756 1.00 78.56 295 LEU A CA 1
ATOM 2379 C C . LEU A 1 295 ? -60.757 2.255 45.859 1.00 78.56 295 LEU A C 1
ATOM 2381 O O . LEU A 1 295 ? -61.426 1.514 45.140 1.00 78.56 295 LEU A O 1
ATOM 2385 N N . VAL A 1 296 ? -61.305 3.055 46.772 1.00 85.38 296 VAL A N 1
ATOM 2386 C CA . VAL A 1 296 ? -62.747 3.265 46.949 1.00 85.38 296 VAL A CA 1
ATOM 2387 C C . VAL A 1 296 ? -63.040 4.757 47.020 1.00 85.38 296 VAL A C 1
ATOM 2389 O O . VAL A 1 296 ? -62.257 5.530 47.569 1.00 85.38 296 VAL A O 1
ATOM 2392 N N . THR A 1 297 ? -64.171 5.173 46.457 1.00 84.12 297 THR A N 1
ATOM 2393 C CA . THR A 1 297 ? -64.676 6.540 46.603 1.00 84.12 297 THR A CA 1
ATOM 2394 C C . THR A 1 297 ? -65.274 6.709 47.994 1.00 84.12 297 THR A C 1
ATOM 2396 O O . THR A 1 297 ? -66.238 6.025 48.334 1.00 84.12 297 THR A O 1
ATOM 2399 N N . VAL A 1 298 ? -64.716 7.624 48.783 1.00 86.81 298 VAL A N 1
ATOM 2400 C CA . VAL A 1 298 ? -65.168 7.954 50.142 1.00 86.81 298 VAL A CA 1
ATOM 2401 C C . VAL A 1 298 ? -65.532 9.433 50.220 1.00 86.81 298 VAL A C 1
ATOM 2403 O O . VAL A 1 298 ? -64.847 10.280 49.644 1.00 86.81 298 VAL A O 1
ATOM 2406 N N . ALA A 1 299 ? -66.616 9.752 50.929 1.00 89.06 299 ALA A N 1
ATOM 2407 C CA . ALA A 1 299 ? -66.981 11.131 51.215 1.00 89.06 299 ALA A CA 1
ATOM 2408 C C . ALA A 1 299 ? -66.002 11.704 52.249 1.00 89.06 299 ALA A C 1
ATOM 2410 O O . ALA A 1 299 ? -65.975 11.277 53.401 1.00 89.06 299 ALA A O 1
ATOM 2411 N N . VAL A 1 300 ? -65.204 12.694 51.842 1.00 87.38 300 VAL A N 1
ATOM 2412 C CA . VAL A 1 300 ? -64.138 13.294 52.670 1.00 87.38 300 VAL A CA 1
ATOM 2413 C C . VAL A 1 300 ? -64.649 13.764 54.040 1.00 87.38 300 VAL A C 1
ATOM 2415 O O . VAL A 1 300 ? -63.942 13.648 55.039 1.00 87.38 300 VAL A O 1
ATOM 2418 N N . GLY A 1 301 ? -65.892 14.253 54.106 1.00 90.00 301 GLY A N 1
ATOM 2419 C CA . GLY A 1 301 ? -66.513 14.694 55.356 1.00 90.00 301 GLY A CA 1
ATOM 2420 C C . GLY A 1 301 ? -66.698 13.583 56.395 1.00 90.00 301 GLY A C 1
ATOM 2421 O O . GLY A 1 301 ? -66.607 13.865 57.587 1.00 90.00 301 GLY A O 1
ATOM 2422 N N . ASP A 1 302 ? -66.911 12.335 55.970 1.00 86.06 302 ASP A N 1
ATOM 2423 C CA . ASP A 1 302 ? -67.064 11.195 56.883 1.00 86.06 302 ASP A CA 1
ATOM 2424 C C . ASP A 1 302 ? -65.713 10.772 57.461 1.00 86.06 302 ASP A C 1
ATOM 2426 O O . ASP A 1 302 ? -65.584 10.628 58.676 1.00 86.06 302 ASP A O 1
ATOM 2430 N N . SER A 1 303 ? -64.677 10.693 56.620 1.00 85.56 303 SER A N 1
ATOM 2431 C CA . SER A 1 303 ? -63.313 10.381 57.066 1.00 85.56 303 SER A CA 1
ATOM 2432 C C . SER A 1 303 ? -62.757 11.439 58.022 1.00 85.56 303 SER A C 1
ATOM 2434 O O . SER A 1 303 ? -62.104 11.103 59.006 1.00 85.56 303 SER A O 1
ATOM 2436 N N . LEU A 1 304 ? -63.038 12.725 57.777 1.00 88.62 304 LEU A N 1
ATOM 2437 C CA . LEU A 1 304 ? -62.623 13.807 58.676 1.00 88.62 304 LEU A CA 1
ATOM 2438 C C . LEU A 1 304 ? -63.346 13.756 60.027 1.00 88.62 304 LEU A C 1
ATOM 2440 O O . LEU A 1 304 ? -62.707 13.973 61.055 1.00 88.62 304 LEU A O 1
ATOM 2444 N N . ARG A 1 305 ? -64.649 13.441 60.046 1.00 89.31 305 ARG A N 1
ATOM 2445 C CA . ARG A 1 305 ? -65.402 13.260 61.299 1.00 89.31 305 ARG A CA 1
ATOM 2446 C C . ARG A 1 305 ? -64.872 12.089 62.118 1.00 89.31 305 ARG A C 1
ATOM 2448 O O . ARG A 1 305 ? -64.749 12.208 63.335 1.00 89.31 305 ARG A O 1
ATOM 2455 N N . GLU A 1 306 ? -64.544 10.977 61.468 1.00 85.25 306 GLU A N 1
ATOM 2456 C CA . GLU A 1 306 ? -63.986 9.798 62.133 1.00 85.25 306 GLU A CA 1
ATOM 2457 C C . GLU A 1 306 ? -62.633 10.116 62.782 1.00 85.25 306 GLU A C 1
ATOM 2459 O O . GLU A 1 306 ? -62.445 9.851 63.969 1.00 85.25 306 GLU A O 1
ATOM 2464 N N . VAL A 1 307 ? -61.736 10.794 62.055 1.00 89.19 307 VAL A N 1
ATOM 2465 C CA . VAL A 1 307 ? -60.441 11.253 62.589 1.00 89.19 307 VAL A CA 1
ATOM 2466 C C . VAL A 1 307 ? -60.630 12.239 63.743 1.00 89.19 307 VAL A C 1
ATOM 2468 O O . VAL A 1 307 ? -59.982 12.094 64.778 1.00 89.19 307 VAL A O 1
ATOM 2471 N N . GLN A 1 308 ? -61.539 13.209 63.608 1.00 88.81 308 GLN A N 1
ATOM 2472 C CA . GLN A 1 308 ? -61.858 14.158 64.678 1.00 88.81 308 GLN A CA 1
ATOM 2473 C C . GLN A 1 308 ? -62.353 13.440 65.939 1.00 88.81 308 GLN A C 1
ATOM 2475 O O . GLN A 1 308 ? -61.899 13.752 67.036 1.00 88.81 308 GLN A O 1
ATOM 2480 N N . THR A 1 309 ? -63.233 12.449 65.786 1.00 87.50 309 THR A N 1
ATOM 2481 C CA . THR A 1 309 ? -63.758 11.649 66.905 1.00 87.50 309 THR A CA 1
ATOM 2482 C C . THR A 1 309 ? -62.647 10.856 67.592 1.00 87.50 309 THR A C 1
ATOM 2484 O O . THR A 1 309 ? -62.578 10.819 68.818 1.00 87.50 309 THR A O 1
ATOM 2487 N N . LEU A 1 310 ? -61.738 10.264 66.814 1.00 87.31 310 LEU A N 1
ATOM 2488 C CA . LEU A 1 310 ? -60.615 9.480 67.332 1.00 87.31 310 LEU A CA 1
ATOM 2489 C C . LEU A 1 310 ? -59.578 10.341 68.070 1.00 87.31 310 LEU A C 1
ATOM 2491 O O . LEU A 1 310 ? -58.968 9.888 69.037 1.00 87.31 310 LEU A O 1
ATOM 2495 N N . MET A 1 311 ? -59.374 11.577 67.608 1.00 89.38 311 MET A N 1
ATOM 2496 C CA . MET A 1 311 ? -58.406 12.524 68.169 1.00 89.38 311 MET A CA 1
ATOM 2497 C C . MET A 1 311 ? -58.992 13.378 69.306 1.00 89.38 311 MET A C 1
ATOM 2499 O O . MET A 1 311 ? -58.224 13.978 70.058 1.00 89.38 311 MET A O 1
ATOM 2503 N N . ALA A 1 312 ? -60.319 13.420 69.476 1.00 84.31 312 ALA A N 1
ATOM 2504 C CA . ALA A 1 312 ? -60.997 14.228 70.496 1.00 84.31 312 ALA A CA 1
ATOM 2505 C C . ALA A 1 312 ? -60.424 14.061 71.924 1.00 84.31 312 ALA A C 1
ATOM 2507 O O . ALA A 1 312 ? -60.124 15.079 72.547 1.00 84.31 312 ALA A O 1
ATOM 2508 N N . PRO A 1 313 ? -60.124 12.841 72.423 1.00 80.44 313 PRO A N 1
ATOM 2509 C CA . PRO A 1 313 ? -59.569 12.663 73.772 1.00 80.44 313 PRO A CA 1
ATOM 2510 C C . PRO A 1 313 ? -58.158 13.249 73.961 1.00 80.44 313 PRO A C 1
ATOM 2512 O O . PRO A 1 313 ? -57.707 13.435 75.091 1.00 80.44 313 PRO A O 1
ATOM 2515 N N . GLN A 1 314 ? -57.425 13.471 72.866 1.00 76.12 314 GLN A N 1
ATOM 2516 C CA . GLN A 1 314 ? -56.071 14.038 72.868 1.00 76.12 314 GLN A CA 1
ATOM 2517 C C . GLN A 1 314 ? -56.102 15.556 72.668 1.00 76.12 314 GLN A C 1
ATOM 2519 O O . GLN A 1 314 ? -55.231 16.254 73.179 1.00 76.12 314 GLN A O 1
ATOM 2524 N N . LEU A 1 315 ? -57.124 16.055 71.969 1.00 72.62 315 LEU A N 1
ATOM 2525 C CA . LEU A 1 315 ? -57.374 17.479 71.762 1.00 72.62 315 LEU A CA 1
ATOM 2526 C C . LEU A 1 315 ? -57.978 18.152 73.003 1.00 72.62 315 LEU A C 1
ATOM 2528 O O . LEU A 1 315 ? -57.703 19.319 73.235 1.00 72.62 315 LEU A O 1
ATOM 2532 N N . GLU A 1 316 ? -58.733 17.426 73.834 1.00 72.19 316 GLU A N 1
ATOM 2533 C CA . GLU A 1 316 ? -59.275 17.938 75.109 1.00 72.19 316 GLU A CA 1
ATOM 2534 C C . GLU A 1 316 ? -58.229 18.059 76.237 1.00 72.19 316 GLU A C 1
ATOM 2536 O O . GLU A 1 316 ? -58.525 18.601 77.301 1.00 72.19 316 GLU A O 1
ATOM 2541 N N . LYS A 1 317 ? -57.005 17.552 76.031 1.00 55.19 317 LYS A N 1
ATOM 2542 C CA . LYS A 1 317 ? -55.894 17.634 77.001 1.00 55.19 317 LYS A CA 1
ATOM 2543 C C . LYS A 1 317 ? -54.854 18.718 76.677 1.00 55.19 317 LYS A C 1
ATOM 2545 O O . LYS A 1 317 ? -53.850 18.789 77.386 1.00 55.19 317 LYS A O 1
ATOM 2550 N N . ALA A 1 318 ? -55.070 19.516 75.631 1.00 45.16 318 ALA A N 1
ATOM 2551 C CA . ALA A 1 318 ? -54.227 20.648 75.238 1.00 45.16 318 ALA A CA 1
ATOM 2552 C C . ALA A 1 318 ? -54.939 21.973 75.533 1.00 45.16 318 ALA A C 1
ATOM 2554 O O . ALA A 1 318 ? -54.237 22.921 75.949 1.00 45.16 318 ALA A O 1
#